Protein AF-A0A1X1Y431-F1 (afdb_monomer_lite)

Secondary structure (DSSP, 8-state):
--HHHHHHHHHHTTS-TTSHHHHHHHHHSPP--PPPPPHHHHHH--HHHHHHHHHHHHHHHH-------THHHHHHTT-----TT--HHHHHHHHHHHHHHTT--EEEE--GGG--TTSHHHHHHHHHHHHHHHH-SSEEEE--SSTTTSSTT-HHHHHHHHTT----PPPSPPSSHHHHHHHHHHHTT---TTPPTTHHHHTHHHHHHHHTT-HHHHHHHHHHHHHHHHHTT--S--HHHHHHSPPPHHHHHHHHHTT-

InterPro domains:
  IPR027417 P-loop containing nucleoside triphosphate hydrolase [SSF52540] (67-246)

Sequence (260 aa):
MTEAAAVSQLEERRQPTTTLEGWRRFVDADPPQFTLLDDRDWSSLSDAERTAYDEARVAHHSEQRRSTSASAFARFLGLPTLNPRMNVTDISDAVCQVLIDARTDIVVVDEIHNLNLDTRAGEELSDHLKYFTEHLPATFVYAGIDVERSGVFTGTRGRQLAGRCAVIHTSPFPFGDEWTSLVAAMEGTLRLHRHQPGTLVADTKYLHRRTNGMIGSLAHLIRSAAIQAMLSETEQVTRELMDTVLIDYAAHTAAQRSAS

Structure (mmCIF, N/CA/C/O backbone):
data_AF-A0A1X1Y431-F1
#
_entry.id   AF-A0A1X1Y431-F1
#
loop_
_atom_site.group_PDB
_atom_site.id
_atom_site.type_symbol
_atom_site.label_atom_id
_atom_site.label_alt_id
_atom_site.label_comp_id
_atom_site.label_asym_id
_atom_site.label_entity_id
_atom_site.label_seq_id
_atom_site.pdbx_PDB_ins_code
_atom_site.Cartn_x
_atom_site.Cartn_y
_atom_site.Cartn_z
_atom_site.occupancy
_atom_site.B_iso_or_equiv
_atom_site.auth_seq_id
_atom_site.auth_comp_id
_atom_site.auth_asym_id
_atom_site.auth_atom_id
_atom_site.pdbx_PDB_model_num
ATOM 1 N N . MET A 1 1 ? -5.548 -24.742 17.322 1.00 41.69 1 MET A N 1
ATOM 2 C CA . MET A 1 1 ? -4.188 -24.488 16.797 1.00 41.69 1 MET A CA 1
ATOM 3 C C . MET A 1 1 ? -3.400 -23.844 17.916 1.00 41.69 1 MET A C 1
ATOM 5 O O . MET A 1 1 ? -3.829 -22.815 18.408 1.00 41.69 1 MET A O 1
ATOM 9 N N . THR A 1 2 ? -2.355 -24.508 18.401 1.00 35.50 2 THR A N 1
ATOM 10 C CA . THR A 1 2 ? -1.628 -24.116 19.616 1.00 35.50 2 THR A CA 1
ATOM 11 C C . THR A 1 2 ? -0.808 -22.843 19.384 1.00 35.50 2 THR A C 1
ATOM 13 O O . THR A 1 2 ? -0.246 -22.675 18.307 1.00 35.50 2 THR A O 1
ATOM 16 N N . GLU A 1 3 ? -0.711 -21.991 20.403 1.00 35.69 3 GLU A N 1
ATOM 17 C CA . GLU A 1 3 ? 0.041 -20.724 20.504 1.00 35.69 3 GLU A CA 1
ATOM 18 C C . GLU A 1 3 ? 1.435 -20.741 19.835 1.00 35.69 3 GLU A C 1
ATOM 20 O O . GLU A 1 3 ? 1.819 -19.803 19.137 1.00 35.69 3 GLU A O 1
ATOM 25 N N . ALA A 1 4 ? 2.149 -21.869 19.925 1.00 36.56 4 ALA A N 1
ATOM 26 C CA . ALA A 1 4 ? 3.447 -22.077 19.278 1.00 36.56 4 ALA A CA 1
ATOM 27 C C . ALA A 1 4 ? 3.404 -22.032 17.734 1.00 36.56 4 ALA A C 1
ATOM 29 O O . ALA A 1 4 ? 4.379 -21.633 17.104 1.00 36.56 4 ALA A O 1
ATOM 30 N N . ALA A 1 5 ? 2.285 -22.411 17.109 1.00 42.41 5 ALA A N 1
ATOM 31 C CA . ALA A 1 5 ? 2.140 -22.412 15.653 1.00 42.41 5 ALA A CA 1
ATOM 32 C C . ALA A 1 5 ? 1.973 -20.993 15.085 1.00 42.41 5 ALA A C 1
ATOM 34 O O . ALA A 1 5 ? 2.531 -20.692 14.035 1.00 42.41 5 ALA A O 1
ATOM 35 N N . ALA A 1 6 ? 1.259 -20.110 15.792 1.00 41.78 6 ALA A N 1
ATOM 36 C CA . ALA A 1 6 ? 1.071 -18.723 15.366 1.00 41.78 6 ALA A CA 1
ATOM 37 C C . ALA A 1 6 ? 2.374 -17.913 15.487 1.00 41.78 6 ALA A C 1
ATOM 39 O O . ALA A 1 6 ? 2.732 -17.174 14.573 1.00 41.78 6 ALA A O 1
ATOM 40 N N . VAL A 1 7 ? 3.129 -18.110 16.576 1.00 38.00 7 VAL A N 1
ATOM 41 C CA . VAL A 1 7 ? 4.437 -17.464 16.783 1.00 38.00 7 VAL A CA 1
ATOM 42 C C . VAL A 1 7 ? 5.480 -17.976 15.778 1.00 38.00 7 VAL A C 1
ATOM 44 O O . VAL A 1 7 ? 6.192 -17.172 15.181 1.00 38.00 7 VAL A O 1
ATOM 47 N N . SER A 1 8 ? 5.511 -19.286 15.500 1.00 39.22 8 SER A N 1
ATOM 48 C CA . SER A 1 8 ? 6.415 -19.876 14.497 1.00 39.22 8 SER A CA 1
ATOM 49 C C . SER A 1 8 ? 6.131 -19.371 13.075 1.00 39.22 8 SER A C 1
ATOM 51 O O . SER A 1 8 ? 7.064 -19.069 12.334 1.00 39.22 8 SER A O 1
ATOM 53 N N . GLN A 1 9 ? 4.857 -19.212 12.695 1.00 45.44 9 GLN A N 1
ATOM 54 C CA . GLN A 1 9 ? 4.476 -18.652 11.388 1.00 45.44 9 GLN A CA 1
ATOM 55 C C . GLN A 1 9 ? 4.896 -17.180 11.234 1.00 45.44 9 GLN A C 1
ATOM 57 O O . GLN A 1 9 ? 5.304 -16.754 10.151 1.00 45.44 9 GLN A O 1
ATOM 62 N N . LEU A 1 10 ? 4.832 -16.400 12.319 1.00 41.91 10 LEU A N 1
ATOM 63 C CA . LEU A 1 10 ? 5.291 -15.007 12.347 1.00 41.91 10 LEU A CA 1
ATOM 64 C C . LEU A 1 10 ? 6.825 -14.902 12.265 1.00 41.91 10 LEU A C 1
ATOM 66 O O . LEU A 1 10 ? 7.347 -13.980 11.637 1.00 41.91 10 LEU A O 1
ATOM 70 N N . GLU A 1 11 ? 7.570 -15.840 12.855 1.00 43.97 11 GLU A N 1
ATOM 71 C CA . GLU A 1 11 ? 9.035 -15.890 12.746 1.00 43.97 11 GLU A CA 1
ATOM 72 C C . GLU A 1 11 ? 9.521 -16.320 11.354 1.00 43.97 11 GLU A C 1
ATOM 74 O O . GLU A 1 11 ? 10.477 -15.741 10.832 1.00 43.97 11 GLU A O 1
ATOM 79 N N . GLU A 1 12 ? 8.842 -17.264 10.700 1.00 39.75 12 GLU A N 1
ATOM 80 C CA . GLU A 1 12 ? 9.192 -17.716 9.346 1.00 39.75 12 GLU A CA 1
ATOM 81 C C . GLU A 1 12 ? 9.038 -16.605 8.294 1.00 39.75 12 GLU A C 1
ATOM 83 O O . GLU A 1 12 ? 9.869 -16.475 7.390 1.00 39.75 12 GLU A O 1
ATOM 88 N N . ARG A 1 13 ? 8.043 -15.726 8.459 1.00 43.78 13 ARG A N 1
ATOM 89 C CA . ARG A 1 13 ? 7.789 -14.562 7.587 1.00 43.78 13 ARG A CA 1
ATOM 90 C C . ARG A 1 13 ? 8.718 -13.373 7.836 1.00 43.78 13 ARG A C 1
ATOM 92 O O . ARG A 1 13 ? 8.813 -12.471 7.002 1.00 43.78 13 ARG A O 1
ATOM 99 N N . ARG A 1 14 ? 9.452 -13.369 8.954 1.00 40.81 14 ARG A N 1
ATOM 100 C CA . ARG A 1 14 ? 10.460 -12.341 9.266 1.00 40.81 14 ARG A CA 1
ATOM 101 C C . ARG A 1 14 ? 11.765 -12.516 8.487 1.00 40.81 14 ARG A C 1
ATOM 103 O O . ARG A 1 14 ? 12.609 -11.617 8.541 1.00 40.81 14 ARG A O 1
ATOM 110 N N . GLN A 1 15 ? 11.946 -13.622 7.758 1.00 42.06 15 GLN A N 1
ATOM 111 C CA . GLN A 1 15 ? 13.132 -13.814 6.926 1.00 42.06 15 GLN A CA 1
ATOM 112 C C . GLN A 1 15 ? 13.183 -12.789 5.776 1.00 42.06 15 GLN A C 1
ATOM 114 O O . GLN A 1 15 ? 12.145 -12.358 5.271 1.00 42.06 15 GLN A O 1
ATOM 119 N N . PRO A 1 16 ? 14.379 -12.351 5.343 1.00 40.09 16 PRO A N 1
ATOM 120 C CA . PRO A 1 16 ? 14.486 -11.307 4.334 1.00 40.09 16 PRO A CA 1
ATOM 121 C C . PRO A 1 16 ? 13.888 -11.779 3.003 1.00 40.09 16 PRO A C 1
ATOM 123 O O . PRO A 1 16 ? 14.419 -12.694 2.378 1.00 40.09 16 PRO A O 1
ATOM 126 N N . THR A 1 17 ? 12.873 -11.081 2.492 1.00 46.22 17 THR A N 1
ATOM 127 C CA . THR A 1 17 ? 12.333 -11.234 1.124 1.00 46.22 17 THR A CA 1
ATOM 128 C C . THR A 1 17 ? 13.308 -10.708 0.055 1.00 46.22 17 THR A C 1
ATOM 130 O O . THR A 1 17 ? 12.908 -10.187 -0.979 1.00 46.22 17 THR A O 1
ATOM 133 N N . THR A 1 18 ? 14.611 -10.791 0.319 1.00 43.78 18 THR A N 1
ATOM 134 C CA . THR A 1 18 ? 15.705 -10.370 -0.566 1.00 43.78 18 THR A CA 1
ATOM 135 C C . THR A 1 18 ? 16.430 -11.569 -1.190 1.00 43.78 18 THR A C 1
ATOM 137 O O . THR A 1 18 ? 17.488 -11.396 -1.792 1.00 43.78 18 THR A O 1
ATOM 140 N N . THR A 1 19 ? 15.892 -12.784 -1.022 1.00 49.66 19 THR A N 1
ATOM 141 C CA . THR A 1 19 ? 16.354 -14.049 -1.625 1.00 49.66 19 THR A CA 1
ATOM 142 C C . THR A 1 19 ? 15.178 -14.738 -2.347 1.00 49.66 19 THR A C 1
ATOM 144 O O . THR A 1 19 ? 14.046 -14.616 -1.887 1.00 49.66 19 THR A O 1
ATOM 147 N N . LEU A 1 20 ? 15.401 -15.468 -3.451 1.00 46.62 20 LEU A N 1
ATOM 148 C CA . LEU A 1 20 ? 14.362 -16.217 -4.193 1.00 46.62 20 LEU A CA 1
ATOM 149 C C . LEU A 1 20 ? 13.766 -17.317 -3.322 1.00 46.62 20 LEU A C 1
ATOM 151 O O . LEU A 1 20 ? 12.575 -17.579 -3.404 1.00 46.62 20 LEU A O 1
ATOM 155 N N . GLU A 1 21 ? 14.575 -17.935 -2.462 1.00 54.50 21 GLU A N 1
ATOM 156 C CA . GLU A 1 21 ? 14.104 -18.899 -1.466 1.00 54.50 21 GLU A CA 1
ATOM 157 C C . GLU A 1 21 ? 13.190 -18.232 -0.427 1.00 54.50 21 GLU A C 1
ATOM 159 O O . GLU A 1 21 ? 12.110 -18.747 -0.153 1.00 54.50 21 GLU A O 1
ATOM 164 N N . GLY A 1 22 ? 13.571 -17.060 0.096 1.00 49.38 22 GLY A N 1
ATOM 165 C CA . GLY A 1 22 ? 12.742 -16.286 1.024 1.00 49.38 22 GLY A CA 1
ATOM 166 C C . GLY A 1 22 ? 11.455 -15.773 0.379 1.00 49.38 22 GLY A C 1
ATOM 167 O O . GLY A 1 22 ? 10.416 -15.728 1.027 1.00 49.38 22 GLY A O 1
ATOM 168 N N . TRP A 1 23 ? 11.489 -15.444 -0.913 1.00 46.50 23 TRP A N 1
ATOM 169 C CA . TRP A 1 23 ? 10.308 -15.021 -1.665 1.00 46.50 23 TRP A CA 1
ATOM 170 C C . TRP A 1 23 ? 9.390 -16.173 -2.049 1.00 46.50 23 TRP A C 1
ATOM 172 O O . TRP A 1 23 ? 8.184 -16.039 -1.898 1.00 46.50 23 TRP A O 1
ATOM 182 N N . ARG A 1 24 ? 9.936 -17.308 -2.506 1.00 50.34 24 ARG A N 1
ATOM 183 C CA . ARG A 1 24 ? 9.159 -18.533 -2.745 1.00 50.34 24 ARG A CA 1
ATOM 184 C C . ARG A 1 24 ? 8.470 -18.961 -1.461 1.00 50.34 24 ARG A C 1
ATOM 186 O O . ARG A 1 24 ? 7.264 -19.108 -1.466 1.00 50.34 24 ARG A O 1
ATOM 193 N N . ARG A 1 25 ? 9.191 -18.993 -0.336 1.00 54.38 25 ARG A N 1
ATOM 194 C CA . ARG A 1 25 ? 8.584 -19.242 0.977 1.00 54.38 25 ARG A CA 1
ATOM 195 C C . ARG A 1 25 ? 7.555 -18.194 1.377 1.00 54.38 25 ARG A C 1
ATOM 197 O O . ARG A 1 25 ? 6.569 -18.565 1.978 1.00 54.38 25 ARG A O 1
ATOM 204 N N . PHE A 1 26 ? 7.745 -16.914 1.065 1.00 48.56 26 PHE A N 1
ATOM 205 C CA . PHE A 1 26 ? 6.734 -15.887 1.337 1.00 48.56 26 PHE A CA 1
ATOM 206 C C . PHE A 1 26 ? 5.461 -16.065 0.491 1.00 48.56 26 PHE A C 1
ATOM 208 O O . PHE A 1 26 ? 4.367 -15.842 0.999 1.00 48.56 26 PHE A O 1
ATOM 215 N N . VAL A 1 27 ? 5.604 -16.445 -0.783 1.00 51.47 27 VAL A N 1
ATOM 216 C CA . VAL A 1 27 ? 4.487 -16.704 -1.708 1.00 51.47 27 VAL A CA 1
ATOM 217 C C . VAL A 1 27 ? 3.773 -18.013 -1.367 1.00 51.47 27 VAL A C 1
ATOM 219 O O . VAL A 1 27 ? 2.548 -18.058 -1.417 1.00 51.47 27 VAL A O 1
ATOM 222 N N . ASP A 1 28 ? 4.535 -19.047 -1.009 1.00 48.38 28 ASP A N 1
ATOM 223 C CA . ASP A 1 28 ? 4.041 -20.376 -0.638 1.00 48.38 28 ASP A CA 1
ATOM 224 C C . ASP A 1 28 ? 3.555 -20.431 0.819 1.00 48.38 28 ASP A C 1
ATOM 226 O O . ASP A 1 28 ? 2.814 -21.340 1.189 1.00 48.38 28 ASP A O 1
ATOM 230 N N . ALA A 1 29 ? 3.968 -19.482 1.666 1.00 48.03 29 ALA A N 1
ATOM 231 C CA . ALA A 1 29 ? 3.433 -19.343 3.011 1.00 48.03 29 ALA A CA 1
ATOM 232 C C . ALA A 1 29 ? 2.003 -18.830 2.918 1.00 48.03 29 ALA A C 1
ATOM 234 O O . ALA A 1 29 ? 1.754 -17.753 2.364 1.00 48.03 29 ALA A O 1
ATOM 235 N N . ASP A 1 30 ? 1.085 -19.557 3.553 1.00 42.31 30 ASP A N 1
ATOM 236 C CA . ASP A 1 30 ? -0.285 -19.096 3.713 1.00 42.31 30 ASP A CA 1
ATOM 237 C C . ASP A 1 30 ? -0.294 -17.638 4.215 1.00 42.31 30 ASP A C 1
ATOM 239 O O . ASP A 1 30 ? 0.550 -17.253 5.046 1.00 42.31 30 ASP A O 1
ATOM 243 N N . PRO A 1 31 ? -1.199 -16.779 3.697 1.00 50.25 31 PRO A N 1
ATOM 244 C CA . PRO A 1 31 ? -1.413 -15.457 4.270 1.00 50.25 31 PRO A CA 1
ATOM 245 C C . PRO A 1 31 ? -1.591 -15.614 5.783 1.00 50.25 31 PRO A C 1
ATOM 247 O O . PRO A 1 31 ? -2.193 -16.601 6.204 1.00 50.25 31 PRO A O 1
ATOM 250 N N . PRO A 1 32 ? -1.065 -14.690 6.605 1.00 52.47 32 PRO A N 1
ATOM 251 C CA . PRO A 1 32 ? -1.076 -14.866 8.043 1.00 52.47 32 PRO A CA 1
ATOM 252 C C . PRO A 1 32 ? -2.545 -14.880 8.466 1.00 52.47 32 PRO A C 1
ATOM 254 O O . PRO A 1 32 ? -3.250 -13.870 8.412 1.00 52.47 32 PRO A O 1
ATOM 257 N N . GLN A 1 33 ? -3.048 -16.069 8.780 1.00 58.09 33 GLN A N 1
ATOM 258 C CA . GLN A 1 33 ? -4.413 -16.251 9.228 1.00 58.09 33 GLN A CA 1
ATOM 259 C C . GLN A 1 33 ? -4.384 -16.191 10.741 1.00 58.09 33 GLN A C 1
ATOM 261 O O . GLN A 1 33 ? -4.227 -17.197 11.427 1.00 58.09 33 GLN A O 1
ATOM 266 N N . PHE A 1 34 ? -4.547 -14.987 11.277 1.00 72.88 34 PHE A N 1
ATOM 267 C CA . PHE A 1 34 ? -4.898 -14.864 12.678 1.00 72.88 34 PHE A CA 1
ATOM 268 C C . PHE A 1 34 ? -6.362 -15.280 12.838 1.00 72.88 34 PHE A C 1
ATOM 270 O O . PHE A 1 34 ? -7.244 -14.675 12.227 1.00 72.88 34 PHE A O 1
ATOM 277 N N . THR A 1 35 ? -6.633 -16.322 13.618 1.00 81.62 35 THR A N 1
ATOM 278 C CA . THR A 1 35 ? -8.006 -16.716 13.961 1.00 81.62 35 THR A CA 1
ATOM 279 C C . THR A 1 35 ? -8.340 -16.093 15.305 1.00 81.62 35 THR A C 1
ATOM 281 O O . THR A 1 35 ? -7.607 -16.307 16.266 1.00 81.62 35 THR A O 1
ATOM 284 N N . LEU A 1 36 ? -9.413 -15.299 15.362 1.00 86.75 36 LEU A N 1
ATOM 285 C CA . LEU A 1 36 ? -9.896 -14.773 16.637 1.00 86.75 36 LEU A CA 1
ATOM 286 C C . LEU A 1 36 ? -10.325 -15.933 17.534 1.00 86.75 36 LEU A C 1
ATOM 288 O O . LEU A 1 36 ? -10.972 -16.871 17.064 1.00 86.75 36 LEU A O 1
ATOM 292 N N . LEU A 1 37 ? -9.978 -15.842 18.815 1.00 87.62 37 LEU A N 1
ATOM 293 C CA . LEU A 1 37 ? -10.584 -16.697 19.829 1.00 87.62 37 LEU A CA 1
ATOM 294 C C . LEU A 1 37 ? -12.092 -16.438 19.871 1.00 87.62 37 LEU A C 1
ATOM 296 O O . LEU A 1 37 ? -12.551 -15.338 19.551 1.00 87.62 37 LEU A O 1
ATOM 300 N N . ASP A 1 38 ? -12.867 -17.443 20.266 1.00 89.38 38 ASP A N 1
ATOM 301 C CA . ASP A 1 38 ? -14.272 -17.198 20.569 1.00 89.38 38 ASP A CA 1
ATOM 302 C C . ASP A 1 38 ? -14.415 -16.342 21.840 1.00 89.38 38 ASP A C 1
ATOM 304 O O . ASP A 1 38 ? -13.473 -16.182 22.622 1.00 89.38 38 ASP A O 1
ATOM 308 N N . ASP A 1 39 ? -15.597 -15.759 22.048 1.00 85.69 39 ASP A N 1
ATOM 309 C CA . ASP A 1 39 ? -15.825 -14.825 23.155 1.00 85.69 39 ASP A CA 1
ATOM 310 C C . ASP A 1 39 ? -15.620 -15.464 24.532 1.00 85.69 39 ASP A C 1
ATOM 312 O O . ASP A 1 39 ? -15.262 -14.773 25.490 1.00 85.69 39 ASP A O 1
ATOM 316 N N . ARG A 1 40 ? -15.849 -16.776 24.654 1.00 87.06 40 ARG A N 1
ATOM 317 C CA . ARG A 1 40 ? -15.706 -17.496 25.919 1.00 87.06 40 ARG A CA 1
ATOM 318 C C . ARG A 1 40 ? -14.233 -17.684 26.251 1.00 87.06 40 ARG A C 1
ATOM 320 O O . ARG A 1 40 ? -13.839 -17.389 27.379 1.00 87.06 40 ARG A O 1
ATOM 327 N N . ASP A 1 41 ? -13.452 -18.142 25.283 1.00 88.44 41 ASP A N 1
ATOM 328 C CA . ASP A 1 41 ? -12.018 -18.359 25.424 1.00 88.44 41 ASP A CA 1
ATOM 329 C C . ASP A 1 41 ? -11.300 -17.023 25.633 1.00 88.44 41 ASP A C 1
ATOM 331 O O . ASP A 1 41 ? -10.516 -16.887 26.572 1.00 88.44 41 ASP A O 1
ATOM 335 N N . TRP A 1 42 ? -11.656 -15.997 24.855 1.00 89.19 42 TRP A N 1
ATOM 336 C CA . TRP A 1 42 ? -11.127 -14.641 25.012 1.00 89.19 42 TRP A CA 1
ATOM 337 C C . TRP A 1 42 ? -11.412 -14.048 26.398 1.00 89.19 42 TRP A C 1
ATOM 339 O O . TRP A 1 42 ? -10.512 -13.502 27.034 1.00 89.19 42 TRP A O 1
ATOM 349 N N . SER A 1 43 ? -12.636 -14.210 26.913 1.00 87.38 43 SER A N 1
ATOM 350 C CA . SER A 1 43 ? -13.005 -13.729 28.256 1.00 87.38 43 SER A CA 1
ATOM 351 C C . SER A 1 43 ? -12.333 -14.509 29.391 1.00 87.38 43 SER A C 1
ATOM 353 O O . SER A 1 43 ? -12.364 -14.064 30.538 1.00 87.38 43 SER A O 1
ATOM 355 N N . SER A 1 44 ? -11.778 -15.687 29.097 1.00 89.38 44 SER A N 1
ATOM 356 C CA . SER A 1 44 ? -11.120 -16.550 30.080 1.00 89.38 44 SER A CA 1
ATOM 357 C C . SER A 1 44 ? -9.611 -16.329 30.197 1.00 89.38 44 SER A C 1
ATOM 359 O O . SER A 1 44 ? -9.003 -16.880 31.114 1.00 89.38 44 SER A O 1
ATOM 361 N N . LEU A 1 45 ? -9.019 -15.526 29.303 1.00 89.31 45 LEU A N 1
ATOM 362 C CA . LEU A 1 45 ? -7.591 -15.219 29.316 1.00 89.31 45 LEU A CA 1
ATOM 363 C C . LEU A 1 45 ? -7.199 -14.465 30.591 1.00 89.31 45 LEU A C 1
ATOM 365 O O . LEU A 1 45 ? -7.872 -13.522 31.010 1.00 89.31 45 LEU A O 1
ATOM 369 N N . SER A 1 46 ? -6.063 -14.842 31.172 1.00 91.00 46 SER A N 1
ATOM 370 C CA . SER A 1 46 ? -5.378 -14.015 32.165 1.00 91.00 46 SER A CA 1
ATOM 371 C C . SER A 1 46 ? -4.813 -12.738 31.533 1.00 91.00 46 SER A C 1
ATOM 373 O O . SER A 1 46 ? -4.626 -12.660 30.319 1.00 91.00 46 SER A O 1
ATOM 375 N N . ASP A 1 47 ? -4.465 -11.743 32.352 1.00 86.38 47 ASP A N 1
ATOM 376 C CA . ASP A 1 47 ? -3.895 -10.476 31.865 1.00 86.38 47 ASP A CA 1
ATOM 377 C C . ASP A 1 47 ? -2.628 -10.682 31.010 1.00 86.38 47 ASP A C 1
ATOM 379 O O . ASP A 1 47 ? -2.419 -9.992 30.008 1.00 86.38 47 ASP A O 1
ATOM 383 N N . ALA A 1 48 ? -1.792 -11.663 31.373 1.00 85.50 48 ALA A N 1
ATOM 384 C CA . ALA A 1 48 ? -0.574 -11.994 30.634 1.00 85.50 48 ALA A CA 1
ATOM 385 C C . ALA A 1 48 ? -0.886 -12.630 29.269 1.00 85.50 48 ALA A C 1
ATOM 387 O O . ALA A 1 48 ? -0.305 -12.236 28.259 1.00 85.50 48 ALA A O 1
ATOM 388 N N . GLU A 1 49 ? -1.833 -13.571 29.226 1.00 87.06 49 GLU A N 1
ATOM 389 C CA . GLU A 1 49 ? -2.262 -14.222 27.981 1.00 87.06 49 GLU A CA 1
ATOM 390 C C . GLU A 1 49 ? -2.985 -13.235 27.059 1.00 87.06 49 GLU A C 1
ATOM 392 O O . GLU A 1 49 ? -2.760 -13.235 25.850 1.00 87.06 49 GLU A O 1
ATOM 397 N N . ARG A 1 50 ? -3.802 -12.338 27.624 1.00 86.56 50 ARG A N 1
ATOM 398 C CA . ARG A 1 50 ? -4.490 -11.286 26.872 1.00 86.56 50 ARG A CA 1
ATOM 399 C C . ARG A 1 50 ? -3.508 -10.296 26.253 1.00 86.56 50 ARG A C 1
ATOM 401 O O . ARG A 1 50 ? -3.660 -9.951 25.087 1.00 86.56 50 ARG A O 1
ATOM 408 N N . THR A 1 51 ? -2.456 -9.923 26.983 1.00 84.38 51 THR A N 1
ATOM 409 C CA . THR A 1 51 ? -1.379 -9.074 26.450 1.00 84.38 51 THR A CA 1
ATOM 410 C C . THR A 1 51 ? -0.683 -9.739 25.260 1.00 84.38 51 THR A C 1
ATOM 412 O O . THR A 1 51 ? -0.571 -9.127 24.201 1.00 84.38 51 THR A O 1
ATOM 415 N N . ALA A 1 52 ? -0.270 -11.004 25.391 1.00 81.12 52 ALA A N 1
ATOM 416 C CA . ALA A 1 52 ? 0.387 -11.733 24.302 1.00 81.12 52 ALA A CA 1
ATOM 417 C C . ALA A 1 52 ? -0.531 -11.907 23.076 1.00 81.12 52 ALA A C 1
ATOM 419 O O . ALA A 1 52 ? -0.101 -11.761 21.928 1.00 81.12 52 ALA A O 1
ATOM 420 N N . TYR A 1 53 ? -1.815 -12.178 23.316 1.00 86.06 53 TYR A N 1
ATOM 421 C CA . TYR A 1 53 ? -2.833 -12.281 22.277 1.00 86.06 53 TYR A CA 1
ATOM 422 C C . TYR A 1 53 ? -3.029 -10.956 21.521 1.00 86.06 53 TYR A C 1
ATOM 424 O O . TYR A 1 53 ? -3.032 -10.941 20.286 1.00 86.06 53 TYR A O 1
ATOM 432 N N . ASP A 1 54 ? -3.135 -9.836 22.237 1.00 85.19 54 ASP A N 1
ATOM 433 C CA . ASP A 1 54 ? -3.304 -8.513 21.634 1.00 85.19 54 ASP A CA 1
ATOM 434 C C . ASP A 1 54 ? -2.034 -8.051 20.902 1.00 85.19 54 ASP A C 1
ATOM 436 O O . ASP A 1 54 ? -2.127 -7.494 19.806 1.00 85.19 54 ASP A O 1
ATOM 440 N N . GLU A 1 55 ? -0.840 -8.366 21.414 1.00 81.62 55 GLU A N 1
ATOM 441 C CA . GLU A 1 55 ? 0.424 -8.143 20.699 1.00 81.62 55 GLU A CA 1
ATOM 442 C C . GLU A 1 55 ? 0.464 -8.887 19.358 1.00 81.62 55 GLU A C 1
ATOM 444 O O . GLU A 1 55 ? 0.859 -8.311 18.339 1.00 81.62 55 GLU A O 1
ATOM 449 N N . ALA A 1 56 ? 0.006 -10.141 19.316 1.00 81.75 56 ALA A N 1
ATOM 450 C CA . ALA A 1 56 ? -0.061 -10.915 18.080 1.00 81.75 56 ALA A CA 1
ATOM 451 C C . ALA A 1 56 ? -1.072 -10.326 17.075 1.00 81.75 56 ALA A C 1
ATOM 453 O O . ALA A 1 56 ? -0.809 -10.299 15.868 1.00 81.75 56 ALA A O 1
ATOM 454 N N . ARG A 1 57 ? -2.197 -9.781 17.553 1.00 87.44 57 ARG A N 1
ATOM 455 C CA . ARG A 1 57 ? -3.179 -9.069 16.716 1.00 87.44 57 ARG A CA 1
ATOM 456 C C . ARG A 1 57 ? -2.624 -7.754 16.174 1.00 87.44 57 ARG A C 1
ATOM 458 O O . ARG A 1 57 ? -2.780 -7.461 14.988 1.00 87.44 57 ARG A O 1
ATOM 465 N N . VAL A 1 58 ? -1.918 -6.982 16.998 1.00 80.56 58 VAL A N 1
ATOM 466 C CA . VAL A 1 58 ? -1.221 -5.761 16.561 1.00 80.56 58 VAL A CA 1
ATOM 467 C C . VAL A 1 58 ? -0.120 -6.096 15.548 1.00 80.56 58 VAL A C 1
ATOM 469 O O . VAL A 1 58 ? 0.030 -5.390 14.548 1.00 80.56 58 VAL A O 1
ATOM 472 N N . ALA A 1 59 ? 0.617 -7.193 15.742 1.00 74.50 59 ALA A N 1
ATOM 473 C CA . ALA A 1 59 ? 1.605 -7.682 14.781 1.00 74.50 59 ALA A CA 1
ATOM 474 C C . ALA A 1 59 ? 0.957 -8.012 13.425 1.00 74.50 59 ALA A C 1
ATOM 476 O O . ALA A 1 59 ? 1.416 -7.522 12.393 1.00 74.50 59 ALA A O 1
ATOM 477 N N . HIS A 1 60 ? -0.166 -8.738 13.431 1.00 79.44 60 HIS A N 1
ATOM 478 C CA . HIS A 1 60 ? -0.965 -9.019 12.231 1.00 79.44 60 HIS A CA 1
ATOM 479 C C . HIS A 1 60 ? -1.382 -7.734 11.499 1.00 79.44 60 HIS A C 1
ATOM 481 O O . HIS A 1 60 ? -1.272 -7.642 10.277 1.00 79.44 60 HIS A O 1
ATOM 487 N N . HIS A 1 61 ? -1.799 -6.700 12.233 1.00 74.69 61 HIS A N 1
ATOM 488 C CA . HIS A 1 61 ? -2.178 -5.423 11.628 1.00 74.69 61 HIS A CA 1
ATOM 489 C C . HIS A 1 61 ? -0.991 -4.560 11.186 1.00 74.69 61 HIS A C 1
ATOM 491 O O . HIS A 1 61 ? -1.146 -3.769 10.260 1.00 74.69 61 HIS A O 1
ATOM 497 N N . SER A 1 62 ? 0.191 -4.691 11.785 1.00 64.94 62 SER A N 1
ATOM 498 C CA . SER A 1 62 ? 1.373 -3.870 11.465 1.00 64.94 62 SER A CA 1
ATOM 499 C C . SER A 1 62 ? 2.222 -4.405 10.304 1.00 64.94 62 SER A C 1
ATOM 501 O O . SER A 1 62 ? 3.100 -3.697 9.808 1.00 64.94 62 SER A O 1
ATOM 503 N N . GLU A 1 63 ? 1.947 -5.610 9.804 1.00 57.78 63 GLU A N 1
ATOM 504 C CA . GLU A 1 63 ? 2.756 -6.228 8.755 1.00 57.78 63 GLU A CA 1
ATOM 505 C C . GLU A 1 63 ? 2.455 -5.627 7.359 1.00 57.78 63 GLU A C 1
ATOM 507 O O . GLU A 1 63 ? 1.503 -6.010 6.677 1.00 57.78 63 GLU A O 1
ATOM 512 N N . GLN A 1 64 ? 3.274 -4.670 6.889 1.00 44.31 64 GLN A N 1
ATOM 513 C CA . GLN A 1 64 ? 3.372 -4.363 5.453 1.00 44.31 64 GLN A CA 1
ATOM 514 C C . GLN A 1 64 ? 4.768 -3.893 4.982 1.00 44.31 64 GLN A C 1
ATOM 516 O O . GLN A 1 64 ? 5.253 -2.828 5.342 1.00 44.31 64 GLN A O 1
ATOM 521 N N . ARG A 1 65 ? 5.343 -4.757 4.126 1.00 40.09 65 ARG A N 1
ATOM 522 C CA . ARG A 1 65 ? 6.293 -4.606 2.996 1.00 40.09 65 ARG A CA 1
ATOM 523 C C . ARG A 1 65 ? 7.545 -3.723 3.140 1.00 40.09 65 ARG A C 1
ATOM 525 O O . ARG A 1 65 ? 7.501 -2.501 3.093 1.00 40.09 65 ARG A O 1
ATOM 532 N N . ARG A 1 66 ? 8.698 -4.406 3.138 1.00 35.50 66 ARG A N 1
ATOM 533 C CA . ARG A 1 66 ? 10.042 -3.850 2.909 1.00 35.50 66 ARG A CA 1
ATOM 534 C C . ARG A 1 66 ? 10.301 -3.653 1.409 1.00 35.50 66 ARG A C 1
ATOM 536 O O . ARG A 1 66 ? 10.065 -4.573 0.627 1.00 35.50 66 ARG A O 1
ATOM 543 N N . SER A 1 67 ? 10.838 -2.493 1.030 1.00 35.53 67 SER A N 1
ATOM 544 C CA . SER A 1 67 ? 11.358 -2.224 -0.316 1.00 35.53 67 SER A CA 1
ATOM 545 C C . SER A 1 67 ? 12.699 -2.935 -0.534 1.00 35.53 67 SER A C 1
ATOM 547 O O . SER A 1 67 ? 13.449 -3.190 0.410 1.00 35.53 67 SER A O 1
ATOM 549 N N . THR A 1 68 ? 12.991 -3.315 -1.776 1.00 35.03 68 THR A N 1
ATOM 550 C CA . THR A 1 68 ? 14.166 -4.125 -2.123 1.00 35.03 68 THR A CA 1
ATOM 551 C C . THR A 1 68 ? 14.891 -3.511 -3.332 1.00 35.03 68 THR A C 1
ATOM 553 O O . THR A 1 68 ? 14.254 -3.161 -4.317 1.00 35.03 68 THR A O 1
ATOM 556 N N . SER A 1 69 ? 16.219 -3.340 -3.232 1.00 35.16 69 SER A N 1
ATOM 557 C CA . SER A 1 69 ? 17.108 -2.657 -4.204 1.00 35.16 69 SER A CA 1
ATOM 558 C C . SER A 1 69 ? 17.771 -3.624 -5.208 1.00 35.16 69 SER A C 1
ATOM 560 O O . SER A 1 69 ? 17.801 -4.824 -4.972 1.00 35.16 69 SER A O 1
ATOM 562 N N . ALA A 1 70 ? 18.369 -3.124 -6.298 1.00 37.50 70 ALA A N 1
ATOM 563 C CA . ALA A 1 70 ? 18.954 -3.891 -7.412 1.00 37.50 70 ALA A CA 1
ATOM 564 C C . ALA A 1 70 ? 19.996 -4.973 -7.025 1.00 37.50 70 ALA A C 1
ATOM 566 O O . ALA A 1 70 ? 20.030 -6.035 -7.640 1.00 37.50 70 ALA A O 1
ATOM 567 N N . SER A 1 71 ? 20.798 -4.777 -5.967 1.00 38.28 71 SER A N 1
ATOM 568 C CA . SER A 1 71 ? 21.713 -5.820 -5.436 1.00 38.28 71 SER A CA 1
ATOM 569 C C . SER A 1 71 ? 20.957 -7.052 -4.916 1.00 38.28 71 SER A C 1
ATOM 571 O O . SER A 1 71 ? 21.443 -8.186 -4.948 1.00 38.28 71 SER A O 1
ATOM 573 N N . ALA A 1 72 ? 19.709 -6.850 -4.506 1.00 49.56 72 ALA A N 1
ATOM 574 C CA . ALA A 1 72 ? 18.848 -7.935 -4.121 1.00 49.56 72 ALA A CA 1
ATOM 575 C C . ALA A 1 72 ? 18.332 -8.737 -5.311 1.00 49.56 72 ALA A C 1
ATOM 577 O O . ALA A 1 72 ? 17.939 -9.849 -5.049 1.00 49.56 72 ALA A O 1
ATOM 578 N N . PHE A 1 73 ? 18.375 -8.294 -6.576 1.00 45.31 73 PHE A N 1
ATOM 579 C CA . PHE A 1 73 ? 18.008 -9.169 -7.707 1.00 45.31 73 PHE A CA 1
ATOM 580 C C . PHE A 1 73 ? 19.015 -10.315 -7.893 1.00 45.31 73 PHE A C 1
ATOM 582 O O . PHE A 1 73 ? 18.623 -11.471 -8.033 1.00 45.31 73 PHE A O 1
ATOM 589 N N . ALA A 1 74 ? 20.318 -10.027 -7.821 1.00 47.00 74 ALA A N 1
ATOM 590 C CA . ALA A 1 74 ? 21.361 -11.051 -7.942 1.00 47.00 74 ALA A CA 1
ATOM 591 C C . ALA A 1 74 ? 21.382 -12.003 -6.730 1.00 47.00 74 ALA A C 1
ATOM 593 O O . ALA A 1 74 ? 21.559 -13.212 -6.878 1.00 47.00 74 ALA A O 1
ATOM 594 N N . ARG A 1 75 ? 21.140 -11.459 -5.529 1.00 51.38 75 ARG A N 1
ATOM 595 C CA . ARG A 1 75 ? 20.993 -12.238 -4.289 1.00 51.38 75 ARG A CA 1
ATOM 596 C C . ARG A 1 75 ? 19.657 -12.985 -4.218 1.00 51.38 75 ARG A C 1
ATOM 598 O O . ARG A 1 75 ? 19.600 -14.074 -3.654 1.00 51.38 75 ARG A O 1
ATOM 605 N N . PHE A 1 76 ? 18.611 -12.421 -4.820 1.00 52.50 76 PHE A N 1
ATOM 606 C CA . PHE A 1 76 ? 17.316 -13.047 -5.042 1.00 52.50 76 PHE A CA 1
ATOM 607 C C . PHE A 1 76 ? 17.519 -14.295 -5.868 1.00 52.50 76 PHE A C 1
ATOM 609 O O . PHE A 1 76 ? 17.367 -15.377 -5.329 1.00 52.50 76 PHE A O 1
ATOM 616 N N . LEU A 1 77 ? 18.013 -14.185 -7.094 1.00 54.88 77 LEU A N 1
ATOM 617 C CA . LEU A 1 77 ? 18.143 -15.314 -8.015 1.00 54.88 77 LEU A CA 1
ATOM 618 C C . LEU A 1 77 ? 19.104 -16.435 -7.563 1.00 54.88 77 LEU A C 1
ATOM 620 O O . LEU A 1 77 ? 19.181 -17.461 -8.232 1.00 54.88 77 LEU A O 1
ATOM 624 N N . GLY A 1 78 ? 19.807 -16.284 -6.435 1.00 51.31 78 GLY A N 1
ATOM 625 C CA . GLY A 1 78 ? 20.675 -17.327 -5.885 1.00 51.31 78 GLY A CA 1
ATOM 626 C C . GLY A 1 78 ? 21.898 -17.600 -6.758 1.00 51.31 78 GLY A C 1
ATOM 627 O O . GLY A 1 78 ? 22.419 -18.714 -6.750 1.00 51.31 78 GLY A O 1
ATOM 628 N N . LEU A 1 79 ? 22.343 -16.598 -7.524 1.00 57.09 79 LEU A N 1
ATOM 629 C CA . LEU A 1 79 ? 23.505 -16.731 -8.394 1.00 57.09 79 LEU A CA 1
ATOM 630 C C . LEU A 1 79 ? 24.739 -17.117 -7.555 1.00 57.09 79 LEU A C 1
ATOM 632 O O . LEU A 1 79 ? 25.002 -16.472 -6.532 1.00 57.09 79 LEU A O 1
ATOM 636 N N . PRO A 1 80 ? 25.494 -18.163 -7.948 1.00 46.62 80 PRO A N 1
ATOM 637 C CA . PRO A 1 80 ? 26.688 -18.576 -7.224 1.00 46.62 80 PRO A CA 1
ATOM 638 C C . PRO A 1 80 ? 27.662 -17.401 -7.165 1.00 46.62 80 PRO A C 1
ATOM 640 O O . PRO A 1 80 ? 27.816 -16.678 -8.147 1.00 46.62 80 PRO A O 1
ATOM 643 N N . THR A 1 81 ? 28.266 -17.209 -5.987 1.00 50.38 81 THR A N 1
ATOM 644 C CA . THR A 1 81 ? 29.192 -16.124 -5.620 1.00 50.38 81 THR A CA 1
ATOM 645 C C . THR A 1 81 ? 29.830 -15.447 -6.830 1.00 50.38 81 THR A C 1
ATOM 647 O O . THR A 1 81 ? 30.740 -16.011 -7.442 1.00 50.38 81 THR A O 1
ATOM 650 N N . LEU A 1 82 ? 29.330 -14.249 -7.153 1.00 53.19 82 LEU A N 1
ATOM 651 C CA . LEU A 1 82 ? 29.874 -13.356 -8.173 1.00 53.19 82 LEU A CA 1
ATOM 652 C C . LEU A 1 82 ? 31.401 -13.341 -8.038 1.00 53.19 82 LEU A C 1
ATOM 654 O O . LEU A 1 82 ? 31.940 -12.966 -6.994 1.00 53.19 82 LEU A O 1
ATOM 658 N N . ASN A 1 83 ? 32.099 -13.829 -9.059 1.00 55.03 83 ASN A N 1
ATOM 659 C CA 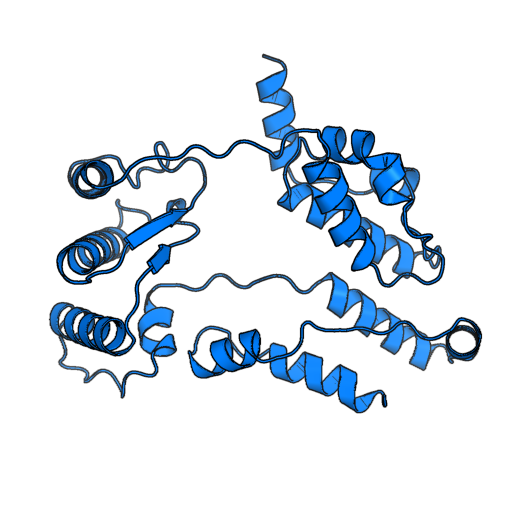. ASN A 1 83 ? 33.554 -13.889 -9.043 1.00 55.03 83 ASN A CA 1
ATOM 660 C C . ASN A 1 83 ? 34.081 -12.440 -8.966 1.00 55.03 83 ASN A C 1
ATOM 662 O O . ASN A 1 83 ? 33.634 -11.620 -9.768 1.00 55.03 83 ASN A O 1
ATOM 666 N N . PRO A 1 84 ? 35.030 -12.089 -8.072 1.00 56.53 84 PRO A N 1
ATOM 667 C CA . PRO A 1 84 ? 35.504 -10.706 -7.888 1.00 56.53 84 PRO A CA 1
ATOM 668 C C . PRO A 1 84 ? 36.088 -10.024 -9.139 1.00 56.53 84 PRO A C 1
ATOM 670 O O . PRO A 1 84 ? 36.431 -8.847 -9.093 1.00 56.53 84 PRO A O 1
ATOM 673 N N . ARG A 1 85 ? 36.262 -10.772 -10.236 1.00 56.66 85 ARG A N 1
ATOM 674 C CA . ARG A 1 85 ? 36.758 -10.298 -11.534 1.00 56.66 85 ARG A CA 1
ATOM 675 C C . ARG A 1 85 ? 35.664 -10.025 -12.570 1.00 56.66 85 ARG A C 1
ATOM 677 O O . ARG A 1 85 ? 36.005 -9.538 -13.643 1.00 56.66 85 ARG A O 1
ATOM 684 N N . MET A 1 86 ? 34.406 -10.367 -12.292 1.00 58.09 86 MET A N 1
ATOM 685 C CA . MET A 1 86 ? 33.312 -10.136 -13.234 1.00 58.09 86 MET A CA 1
ATOM 686 C C . MET A 1 86 ? 33.055 -8.644 -13.362 1.00 58.09 86 MET A C 1
ATOM 688 O O . MET A 1 86 ? 32.863 -7.943 -12.365 1.00 58.09 86 MET A O 1
ATOM 692 N N . ASN A 1 87 ? 33.074 -8.164 -14.600 1.00 65.06 87 ASN A N 1
ATOM 693 C CA . ASN A 1 87 ? 32.644 -6.813 -14.889 1.00 65.06 87 ASN A CA 1
ATOM 694 C C . ASN A 1 87 ? 31.105 -6.759 -14.869 1.00 65.06 87 ASN A C 1
ATOM 696 O O . ASN A 1 87 ? 30.404 -7.768 -14.824 1.00 65.06 87 ASN A O 1
ATOM 700 N N . VAL A 1 88 ? 30.579 -5.546 -14.886 1.00 64.56 88 VAL A N 1
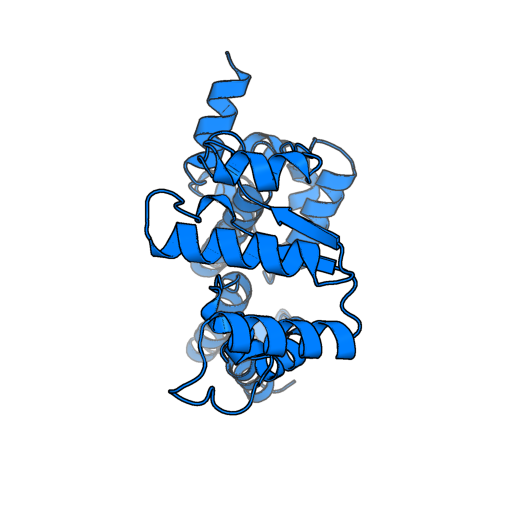ATOM 701 C CA . VAL A 1 88 ? 29.145 -5.267 -14.815 1.00 64.56 88 VAL A CA 1
ATOM 702 C C . VAL A 1 88 ? 28.338 -5.928 -15.952 1.00 64.56 88 VAL A C 1
ATOM 704 O O . VAL A 1 88 ? 27.208 -6.375 -15.736 1.00 64.56 88 VAL A O 1
ATOM 707 N N . THR A 1 89 ? 28.928 -6.047 -17.141 1.00 68.88 89 THR A N 1
ATOM 708 C CA . THR A 1 89 ? 28.324 -6.722 -18.297 1.00 68.88 89 THR A CA 1
ATOM 709 C C . THR A 1 89 ? 28.207 -8.225 -18.057 1.00 68.88 89 THR A C 1
ATOM 711 O O . THR A 1 89 ? 27.128 -8.774 -18.248 1.00 68.88 89 THR A O 1
ATOM 714 N N . ASP A 1 90 ? 29.253 -8.868 -17.526 1.00 70.00 90 ASP A N 1
ATOM 715 C CA . ASP A 1 90 ? 29.237 -10.305 -17.212 1.00 70.00 90 ASP A CA 1
ATOM 716 C C . ASP A 1 90 ? 28.127 -10.646 -16.197 1.00 70.00 90 ASP A C 1
ATOM 718 O O . ASP A 1 90 ? 27.493 -11.700 -16.267 1.00 70.00 90 ASP A O 1
ATOM 722 N N . ILE A 1 91 ? 27.881 -9.742 -15.240 1.00 70.69 91 ILE A N 1
ATOM 723 C CA . ILE A 1 91 ? 26.801 -9.878 -14.252 1.00 70.69 91 ILE A CA 1
ATOM 724 C C . ILE A 1 91 ? 25.437 -9.724 -14.927 1.00 70.69 91 ILE A C 1
ATOM 726 O O . ILE A 1 91 ? 24.532 -10.517 -14.668 1.00 70.69 91 ILE A O 1
ATOM 730 N N . SER A 1 92 ? 25.287 -8.724 -15.795 1.00 73.31 92 SER A N 1
ATOM 731 C CA . SER A 1 92 ? 24.039 -8.477 -16.524 1.00 73.31 92 SER A CA 1
ATOM 732 C C . SER A 1 92 ? 23.687 -9.649 -17.443 1.00 73.31 92 SER A C 1
ATOM 734 O O . SER A 1 92 ? 22.542 -10.088 -17.452 1.00 73.31 92 SER A O 1
ATOM 736 N N . ASP A 1 93 ? 24.670 -10.235 -18.128 1.00 78.12 93 ASP A N 1
ATOM 737 C CA . ASP A 1 93 ? 24.481 -11.419 -18.971 1.00 78.12 93 ASP A CA 1
ATOM 738 C C . ASP A 1 93 ? 24.074 -12.653 -18.172 1.00 78.12 93 ASP A C 1
ATOM 740 O O . ASP A 1 93 ? 23.151 -13.370 -18.563 1.00 78.12 93 ASP A O 1
ATOM 744 N N . ALA A 1 94 ? 24.712 -12.885 -17.024 1.00 77.94 94 ALA A N 1
ATOM 745 C CA . ALA A 1 94 ? 24.334 -13.977 -16.134 1.00 77.94 94 ALA A CA 1
ATOM 746 C C . ALA A 1 94 ? 22.891 -13.819 -15.626 1.00 77.94 94 ALA A C 1
ATOM 748 O O . ALA A 1 94 ? 22.129 -14.786 -15.611 1.00 77.94 94 ALA A O 1
ATOM 749 N N . VAL A 1 95 ? 22.493 -12.598 -15.251 1.00 78.50 95 VAL A N 1
ATOM 750 C CA . VAL A 1 95 ? 21.109 -12.292 -14.858 1.00 78.50 95 VAL A CA 1
ATOM 751 C C . VAL A 1 95 ? 20.152 -12.517 -16.031 1.00 78.50 95 VAL A C 1
ATOM 753 O O . VAL A 1 95 ? 19.108 -13.139 -15.837 1.00 78.50 95 VAL A O 1
ATOM 756 N N . CYS A 1 96 ? 20.513 -12.085 -17.244 1.00 82.25 96 CYS A N 1
ATOM 757 C CA . CYS A 1 96 ? 19.708 -12.314 -18.441 1.00 82.25 96 CYS A CA 1
ATOM 758 C C . CYS A 1 96 ? 19.458 -13.802 -18.685 1.00 82.25 96 CYS A C 1
ATOM 760 O O . CYS A 1 96 ? 18.310 -14.206 -18.852 1.00 82.25 96 CYS A O 1
ATOM 762 N N . GLN A 1 97 ? 20.516 -14.617 -18.662 1.00 80.00 97 GLN A N 1
ATOM 763 C CA . GLN A 1 97 ? 20.404 -16.060 -18.878 1.00 80.00 97 GLN A CA 1
ATOM 764 C C . GLN A 1 97 ? 19.492 -16.716 -17.845 1.00 80.00 97 GLN A C 1
ATOM 766 O O . GLN A 1 97 ? 18.593 -17.461 -18.216 1.00 80.00 97 GLN A O 1
ATOM 771 N N . VAL A 1 98 ? 19.632 -16.365 -16.563 1.00 82.81 98 VAL A N 1
ATOM 772 C CA . VAL A 1 98 ? 18.740 -16.901 -15.526 1.00 82.81 98 VAL A CA 1
ATOM 773 C C . VAL A 1 98 ? 17.284 -16.510 -15.762 1.00 82.81 98 VAL A C 1
ATOM 775 O O . VAL A 1 98 ? 16.400 -17.350 -15.612 1.00 82.81 98 VAL A O 1
ATOM 778 N N . LEU A 1 99 ? 17.008 -15.257 -16.125 1.00 81.12 99 LEU A N 1
ATOM 779 C CA . LEU A 1 99 ? 15.637 -14.804 -16.371 1.00 81.12 99 LEU A CA 1
ATOM 780 C C . LEU A 1 99 ? 15.029 -15.444 -17.630 1.00 81.12 99 LEU A C 1
ATOM 782 O O . LEU A 1 99 ? 13.834 -15.751 -17.627 1.00 81.12 99 LEU A O 1
ATOM 786 N N . ILE A 1 100 ? 15.841 -15.690 -18.664 1.00 85.12 100 ILE A N 1
ATOM 787 C CA . ILE A 1 100 ? 15.453 -16.416 -19.883 1.00 85.12 100 ILE A CA 1
ATOM 788 C C . ILE A 1 100 ? 15.155 -17.884 -19.564 1.00 85.12 100 ILE A C 1
ATOM 790 O O . ILE A 1 100 ? 14.086 -18.380 -19.923 1.00 85.12 100 ILE A O 1
ATOM 794 N N . ASP A 1 101 ? 16.048 -18.563 -18.845 1.00 84.06 101 ASP A N 1
ATOM 795 C CA . ASP A 1 101 ? 15.872 -19.960 -18.435 1.00 84.06 101 ASP A CA 1
ATOM 796 C C . ASP A 1 101 ? 14.653 -20.127 -17.519 1.00 84.06 101 ASP A C 1
ATOM 798 O O . ASP A 1 101 ? 13.916 -21.112 -17.613 1.00 84.06 101 ASP A O 1
ATOM 802 N N . ALA A 1 102 ? 14.390 -19.126 -16.674 1.00 83.44 102 ALA A N 1
ATOM 803 C CA . ALA A 1 102 ? 13.195 -19.045 -15.842 1.00 83.44 102 ALA A CA 1
ATOM 804 C C . ALA A 1 102 ? 11.911 -18.724 -16.630 1.00 83.44 102 ALA A C 1
ATOM 806 O O . ALA A 1 102 ? 10.835 -18.735 -16.033 1.00 83.44 102 ALA A O 1
ATOM 807 N N . ARG A 1 103 ? 12.003 -18.458 -17.943 1.00 89.06 103 ARG A N 1
ATOM 808 C CA . ARG A 1 103 ? 10.889 -18.050 -18.817 1.00 89.06 103 ARG A CA 1
ATOM 809 C C . ARG A 1 103 ? 10.138 -16.839 -18.266 1.00 89.06 103 ARG A C 1
ATOM 811 O O . ARG A 1 103 ? 8.919 -16.843 -18.140 1.00 89.06 103 ARG A O 1
ATOM 818 N N . THR A 1 104 ? 10.891 -15.817 -17.878 1.00 86.12 104 THR A N 1
ATOM 819 C CA . THR A 1 104 ? 10.316 -14.584 -17.337 1.00 86.12 104 THR A CA 1
ATOM 820 C C . THR A 1 104 ? 9.598 -13.814 -18.442 1.00 86.12 104 THR A C 1
ATOM 822 O O . THR A 1 104 ? 10.250 -13.292 -19.339 1.00 86.12 104 THR A O 1
ATOM 825 N N . ASP A 1 105 ? 8.272 -13.697 -18.347 1.00 89.88 105 ASP A N 1
ATOM 826 C CA . ASP A 1 105 ? 7.461 -12.939 -19.313 1.00 89.88 105 ASP A CA 1
ATOM 827 C C . ASP A 1 105 ? 7.289 -11.458 -18.927 1.00 89.88 105 ASP A C 1
ATOM 829 O O . ASP A 1 105 ? 7.070 -10.604 -19.789 1.00 89.88 105 ASP A O 1
ATOM 833 N N . ILE A 1 106 ? 7.367 -11.131 -17.629 1.00 90.12 106 ILE A N 1
ATOM 834 C CA . ILE A 1 106 ? 7.126 -9.780 -17.097 1.00 90.12 106 ILE A CA 1
ATOM 835 C C . ILE A 1 106 ? 8.168 -9.431 -16.033 1.00 90.12 106 ILE A C 1
ATOM 837 O O . ILE A 1 106 ? 8.401 -10.200 -15.101 1.00 90.12 106 ILE A O 1
ATOM 841 N N . VAL A 1 107 ? 8.738 -8.228 -16.135 1.00 84.75 107 VAL A N 1
ATOM 842 C CA . VAL A 1 107 ? 9.599 -7.617 -15.114 1.00 84.75 107 VAL A CA 1
ATOM 843 C C . VAL A 1 107 ? 8.932 -6.340 -14.608 1.00 84.75 107 VAL A C 1
ATOM 845 O O . VAL A 1 107 ? 8.705 -5.409 -15.379 1.00 84.75 107 VAL A O 1
ATOM 848 N N . VAL A 1 108 ? 8.627 -6.284 -13.308 1.00 86.12 108 VAL A N 1
ATOM 849 C CA . VAL A 1 108 ? 8.028 -5.105 -12.662 1.00 86.12 108 VAL A CA 1
ATOM 850 C C . VAL A 1 108 ? 9.075 -4.395 -11.812 1.00 86.12 108 VAL A C 1
ATOM 852 O O . VAL A 1 108 ? 9.672 -5.002 -10.922 1.00 86.12 108 VAL A O 1
ATOM 855 N N . VAL A 1 109 ? 9.280 -3.107 -12.071 1.00 82.88 109 VAL A N 1
ATOM 856 C CA . VAL A 1 109 ? 10.154 -2.231 -11.286 1.00 82.88 109 VAL A CA 1
ATOM 857 C C . VAL A 1 109 ? 9.284 -1.185 -10.605 1.00 82.88 109 VAL A C 1
ATOM 859 O O . VAL A 1 109 ? 8.803 -0.254 -11.250 1.00 82.88 109 VAL A O 1
ATOM 862 N N . ASP A 1 110 ? 9.059 -1.370 -9.310 1.00 82.69 110 ASP A N 1
ATOM 863 C CA . ASP A 1 110 ? 8.296 -0.434 -8.487 1.00 82.69 110 ASP A CA 1
ATOM 864 C C . ASP A 1 110 ? 9.179 0.711 -7.977 1.00 82.69 110 ASP A C 1
ATOM 866 O O . ASP A 1 110 ? 10.408 0.597 -7.948 1.00 82.69 110 ASP A O 1
ATOM 870 N N . GLU A 1 111 ? 8.552 1.807 -7.555 1.00 81.88 111 GLU A N 1
ATOM 871 C CA . GLU A 1 111 ? 9.225 2.955 -6.945 1.00 81.88 111 GLU A CA 1
ATOM 872 C C . GLU A 1 111 ? 10.327 3.582 -7.828 1.00 81.88 111 GLU A C 1
ATOM 874 O O . GLU A 1 111 ? 11.328 4.103 -7.329 1.00 81.88 111 GLU A O 1
ATOM 879 N N . ILE A 1 112 ? 10.147 3.573 -9.157 1.00 81.00 112 ILE A N 1
ATOM 880 C CA . ILE A 1 112 ? 11.171 4.025 -10.119 1.00 81.00 112 ILE A CA 1
ATOM 881 C C . ILE A 1 112 ? 11.591 5.489 -9.908 1.00 81.00 112 ILE A C 1
ATOM 883 O O . ILE A 1 112 ? 12.710 5.867 -10.232 1.00 81.00 112 ILE A O 1
ATOM 887 N N . HIS A 1 113 ? 10.727 6.305 -9.305 1.00 78.31 113 HIS A N 1
ATOM 888 C CA . HIS A 1 113 ? 10.999 7.697 -8.942 1.00 78.31 113 HIS A CA 1
ATOM 889 C C . HIS A 1 113 ? 12.122 7.862 -7.900 1.00 78.31 113 HIS A C 1
ATOM 891 O O . HIS A 1 113 ? 12.653 8.959 -7.751 1.00 78.31 113 HIS A O 1
ATOM 897 N N . ASN A 1 114 ? 12.522 6.790 -7.207 1.00 75.38 114 ASN A N 1
ATOM 898 C CA . ASN A 1 114 ? 13.701 6.790 -6.337 1.00 75.38 114 ASN A CA 1
ATOM 899 C C . ASN A 1 114 ? 15.024 6.684 -7.118 1.00 75.38 114 ASN A C 1
ATOM 901 O O . ASN A 1 114 ? 16.106 6.763 -6.532 1.00 75.38 114 ASN A O 1
ATOM 905 N N . LEU A 1 115 ? 14.965 6.496 -8.439 1.00 74.44 115 LEU A N 1
ATOM 906 C CA . LEU A 1 115 ? 16.135 6.418 -9.299 1.00 74.44 115 LEU A CA 1
ATOM 907 C C . LEU A 1 115 ? 16.646 7.829 -9.618 1.00 74.44 115 LEU A C 1
ATOM 909 O O . LEU A 1 115 ? 16.086 8.548 -10.442 1.00 74.44 115 LEU A O 1
ATOM 913 N N . ASN A 1 116 ? 17.744 8.219 -8.970 1.00 69.62 116 ASN A N 1
ATOM 914 C CA . ASN A 1 116 ? 18.381 9.513 -9.200 1.00 69.62 116 ASN A CA 1
ATOM 915 C C . ASN A 1 116 ? 19.428 9.436 -10.327 1.00 69.62 116 ASN A C 1
ATOM 917 O O . ASN A 1 116 ? 20.584 9.074 -10.084 1.00 69.62 116 ASN A O 1
ATOM 921 N N . LEU A 1 117 ? 19.025 9.819 -11.542 1.00 70.12 117 LEU A N 1
ATOM 922 C CA . LEU A 1 117 ? 19.870 9.819 -12.745 1.00 70.12 117 LEU A CA 1
ATOM 923 C C . LEU A 1 117 ? 21.040 10.815 -12.715 1.00 70.12 117 LEU A C 1
ATOM 925 O O . LEU A 1 117 ? 21.950 10.671 -13.524 1.00 70.12 117 LEU A O 1
ATOM 929 N N . ASP A 1 118 ? 21.057 11.778 -11.790 1.00 68.50 118 ASP A N 1
ATOM 930 C CA . ASP A 1 118 ? 22.167 12.733 -11.646 1.00 68.50 118 ASP A CA 1
ATOM 931 C C . ASP A 1 118 ? 23.349 12.144 -10.856 1.00 68.50 118 ASP A C 1
ATOM 933 O O . ASP A 1 118 ? 24.406 12.762 -10.714 1.00 68.50 118 ASP A O 1
ATOM 937 N N . THR A 1 119 ? 23.180 10.935 -10.315 1.00 72.75 119 THR A N 1
ATOM 938 C CA . THR A 1 119 ? 24.229 10.209 -9.601 1.00 72.75 119 THR A CA 1
ATOM 939 C C . THR A 1 119 ? 24.819 9.117 -10.479 1.00 72.75 119 THR A C 1
ATOM 941 O O . THR A 1 119 ? 24.097 8.429 -11.196 1.00 72.75 119 THR A O 1
ATOM 944 N N . ARG A 1 120 ? 26.125 8.864 -10.340 1.00 70.50 120 ARG A N 1
ATOM 945 C CA . ARG A 1 120 ? 26.809 7.765 -11.040 1.00 70.50 120 ARG A CA 1
ATOM 946 C C . ARG A 1 120 ? 26.122 6.406 -10.836 1.00 70.50 120 ARG A C 1
ATOM 948 O O . ARG A 1 120 ? 26.010 5.630 -11.773 1.00 70.50 120 ARG A O 1
ATOM 955 N N . ALA A 1 121 ? 25.621 6.142 -9.629 1.00 66.62 121 ALA A N 1
ATOM 956 C CA . ALA A 1 121 ? 24.894 4.910 -9.324 1.00 66.62 121 ALA A CA 1
ATOM 957 C C . ALA A 1 121 ? 23.546 4.814 -10.066 1.00 66.62 121 ALA A C 1
ATOM 959 O O . ALA A 1 121 ? 23.161 3.736 -10.513 1.00 66.62 121 ALA A O 1
ATOM 960 N N . GLY A 1 122 ? 22.823 5.929 -10.211 1.00 70.00 122 GLY A N 1
ATOM 961 C CA . GLY A 1 122 ? 21.582 5.966 -10.985 1.00 70.00 122 GLY A CA 1
ATOM 962 C C . GLY A 1 122 ? 21.815 5.884 -12.492 1.00 70.00 122 GLY A C 1
ATOM 963 O O . GLY A 1 122 ? 21.034 5.237 -13.186 1.00 70.00 122 GLY A O 1
ATOM 964 N N . GLU A 1 123 ? 22.906 6.468 -12.995 1.00 72.56 123 GLU A N 1
ATOM 965 C CA . GLU A 1 123 ? 23.333 6.290 -14.388 1.00 72.56 123 GLU A CA 1
ATOM 966 C C . GLU A 1 123 ? 23.616 4.816 -14.701 1.00 72.56 123 GLU A C 1
ATOM 968 O O . GLU A 1 123 ? 23.066 4.283 -15.663 1.00 72.56 123 GLU A O 1
ATOM 973 N N . GLU A 1 124 ? 24.403 4.141 -13.857 1.00 72.12 124 GLU A N 1
ATOM 974 C CA . GLU A 1 124 ? 24.712 2.712 -14.000 1.00 72.12 124 GLU A CA 1
ATOM 975 C C . GLU A 1 124 ? 23.431 1.855 -13.990 1.00 72.12 124 GLU A C 1
ATOM 977 O O . GLU A 1 124 ? 23.263 0.965 -14.824 1.00 72.12 124 GLU A O 1
ATOM 982 N N . LEU A 1 125 ? 22.471 2.160 -13.108 1.00 72.75 125 LEU A N 1
ATOM 983 C CA . LEU A 1 125 ? 21.183 1.463 -13.067 1.00 72.75 125 LEU A CA 1
ATOM 984 C C . LEU A 1 125 ? 20.327 1.711 -14.325 1.00 72.75 125 LEU A C 1
ATOM 986 O O . LEU A 1 125 ? 19.676 0.787 -14.809 1.00 72.75 125 LEU A O 1
ATOM 990 N N . SER A 1 126 ? 20.331 2.928 -14.872 1.00 74.75 126 SER A N 1
ATOM 991 C CA . SER A 1 126 ? 19.632 3.265 -16.122 1.00 74.75 126 SER A CA 1
ATOM 992 C C . SER A 1 126 ? 20.190 2.482 -17.312 1.00 74.75 126 SER A C 1
ATOM 994 O O . SER A 1 126 ? 19.428 1.909 -18.096 1.00 74.75 126 SER A O 1
ATOM 996 N N . ASP A 1 127 ? 21.519 2.393 -17.402 1.00 77.81 127 ASP A N 1
ATOM 997 C CA . ASP A 1 127 ? 22.203 1.636 -18.448 1.00 77.81 127 ASP A CA 1
ATOM 998 C C . ASP A 1 127 ? 21.898 0.125 -18.327 1.00 77.81 127 ASP A C 1
ATOM 1000 O O . ASP A 1 127 ? 21.641 -0.523 -19.344 1.00 77.81 127 ASP A O 1
ATOM 1004 N N . HIS A 1 128 ? 21.790 -0.429 -17.108 1.00 77.88 128 HIS A N 1
ATOM 1005 C CA . HIS A 1 128 ? 21.321 -1.812 -16.903 1.00 77.88 128 HIS A CA 1
ATOM 1006 C C . HIS A 1 128 ? 19.879 -2.031 -17.336 1.00 77.88 128 HIS A C 1
ATOM 1008 O O . HIS A 1 128 ? 19.591 -3.008 -18.020 1.00 77.88 128 HIS A O 1
ATOM 1014 N N . LEU A 1 129 ? 18.957 -1.146 -16.947 1.00 80.50 129 LEU A N 1
ATOM 1015 C CA . LEU A 1 129 ? 17.551 -1.277 -17.334 1.00 80.50 129 LEU A CA 1
ATOM 1016 C C . LEU A 1 129 ? 17.410 -1.263 -18.854 1.00 80.50 129 LEU A C 1
ATOM 1018 O O . LEU A 1 129 ? 16.697 -2.093 -19.413 1.00 80.50 129 LEU A O 1
ATOM 1022 N N . LYS A 1 130 ? 18.153 -0.381 -19.529 1.00 79.19 130 LYS A N 1
ATOM 1023 C CA . LYS A 1 130 ? 18.221 -0.371 -20.987 1.00 79.19 130 LYS A CA 1
ATOM 1024 C C . LYS A 1 130 ? 18.754 -1.696 -21.530 1.00 79.19 130 LYS A C 1
ATOM 1026 O O . LYS A 1 130 ? 18.105 -2.282 -22.393 1.00 79.19 130 LYS A O 1
ATOM 1031 N N . TYR A 1 131 ? 19.884 -2.178 -21.013 1.00 82.56 131 TYR A N 1
ATOM 1032 C CA . TYR A 1 131 ? 20.470 -3.450 -21.434 1.00 82.56 131 TYR A CA 1
ATOM 1033 C C . TYR A 1 131 ? 19.470 -4.602 -21.304 1.00 82.56 131 TYR A C 1
ATOM 1035 O O . TYR A 1 131 ? 19.218 -5.325 -22.265 1.00 82.56 131 TYR A O 1
ATOM 1043 N N . PHE A 1 132 ? 18.820 -4.714 -20.148 1.00 83.81 132 PHE A N 1
ATOM 1044 C CA . PHE A 1 132 ? 17.817 -5.734 -19.881 1.00 83.81 132 PHE A CA 1
ATOM 1045 C C . PHE A 1 132 ? 16.621 -5.638 -20.827 1.00 83.81 132 PHE A C 1
ATOM 1047 O O . PHE A 1 132 ? 16.219 -6.655 -21.380 1.00 83.81 132 PHE A O 1
ATOM 1054 N N . THR A 1 133 ? 16.101 -4.439 -21.098 1.00 82.81 133 THR A N 1
ATOM 1055 C CA . THR A 1 133 ? 14.983 -4.268 -22.047 1.00 82.81 133 THR A CA 1
ATOM 1056 C C . THR A 1 133 ? 15.332 -4.659 -23.486 1.00 82.81 133 THR A C 1
ATOM 1058 O O . THR A 1 133 ? 14.434 -4.951 -24.268 1.00 82.81 133 THR A O 1
ATOM 1061 N N . GLU A 1 134 ? 16.616 -4.648 -23.857 1.00 86.06 134 GLU A N 1
ATOM 1062 C CA . GLU A 1 134 ? 17.086 -5.023 -25.199 1.00 86.06 134 GLU A CA 1
ATOM 1063 C C . GLU A 1 134 ? 17.372 -6.524 -25.333 1.00 86.06 134 GLU A C 1
ATOM 1065 O O . GLU A 1 134 ? 17.267 -7.062 -26.434 1.00 86.06 134 GLU A O 1
ATOM 1070 N N . HIS A 1 135 ? 17.730 -7.192 -24.233 1.00 85.81 135 HIS A N 1
ATOM 1071 C CA . HIS A 1 135 ? 18.235 -8.570 -24.249 1.00 85.81 135 HIS A CA 1
ATOM 1072 C C . HIS A 1 135 ? 17.290 -9.585 -23.598 1.00 85.81 135 HIS A C 1
ATOM 1074 O O . HIS A 1 135 ? 17.456 -10.787 -23.808 1.00 85.81 135 HIS A O 1
ATOM 1080 N N . LEU A 1 136 ? 16.293 -9.135 -22.831 1.00 85.75 136 LEU A N 1
ATOM 1081 C CA . LEU A 1 136 ? 15.284 -10.010 -22.244 1.00 85.75 136 LEU A CA 1
ATOM 1082 C C . LEU A 1 136 ? 14.014 -10.038 -23.097 1.00 85.75 136 LEU A C 1
ATOM 1084 O O . LEU A 1 136 ? 13.459 -8.980 -23.395 1.00 85.75 136 LEU A O 1
ATOM 1088 N N . PRO A 1 137 ? 13.480 -11.231 -23.415 1.00 87.94 137 PRO A N 1
ATOM 1089 C CA . PRO A 1 137 ? 12.177 -11.380 -24.054 1.00 87.94 137 PRO A CA 1
ATOM 1090 C C . PRO A 1 137 ? 11.037 -11.201 -23.031 1.00 87.94 137 PRO A C 1
ATOM 1092 O O . PRO A 1 137 ? 10.136 -12.028 -22.957 1.00 87.94 137 PRO A O 1
ATOM 1095 N N . ALA A 1 138 ? 11.091 -10.139 -22.223 1.00 89.06 138 ALA A N 1
ATOM 1096 C CA . ALA A 1 138 ? 10.140 -9.858 -21.152 1.00 89.06 138 ALA A CA 1
ATOM 1097 C C . ALA A 1 138 ? 9.535 -8.459 -21.307 1.00 89.06 138 ALA A C 1
ATOM 1099 O O . ALA A 1 138 ? 10.201 -7.513 -21.730 1.00 89.06 138 ALA A O 1
ATOM 1100 N N . THR A 1 139 ? 8.272 -8.305 -20.912 1.00 89.75 139 THR A N 1
ATOM 1101 C CA . THR A 1 139 ? 7.618 -6.995 -20.844 1.00 89.75 139 THR A CA 1
ATOM 1102 C C . THR A 1 139 ? 8.045 -6.273 -19.572 1.00 89.75 139 THR A C 1
ATOM 1104 O O . THR A 1 139 ? 7.850 -6.781 -18.468 1.00 89.75 139 THR A O 1
ATOM 1107 N N . PHE A 1 140 ? 8.594 -5.068 -19.717 1.00 87.75 140 PHE A N 1
ATOM 1108 C CA . PHE A 1 140 ? 8.973 -4.224 -18.586 1.00 87.75 140 PHE A CA 1
ATOM 1109 C C . PHE A 1 140 ? 7.827 -3.298 -18.184 1.00 87.75 140 PHE A C 1
ATOM 1111 O O . PHE A 1 140 ? 7.293 -2.559 -19.010 1.00 87.75 140 PHE A O 1
ATOM 1118 N N . VAL A 1 141 ? 7.482 -3.316 -16.897 1.00 89.50 141 VAL A N 1
ATOM 1119 C CA . VAL A 1 141 ? 6.496 -2.422 -16.284 1.00 89.50 141 VAL A CA 1
ATOM 1120 C C . VAL A 1 141 ? 7.194 -1.589 -15.217 1.00 89.50 141 VAL A C 1
ATOM 1122 O O . VAL A 1 141 ? 7.708 -2.127 -14.239 1.00 89.50 141 VAL A O 1
ATOM 1125 N N . TYR A 1 142 ? 7.195 -0.272 -15.398 1.00 85.75 142 TYR A N 1
ATOM 1126 C CA . TYR A 1 142 ? 7.752 0.680 -14.438 1.00 85.75 142 TYR A CA 1
ATOM 1127 C C . TYR A 1 142 ? 6.615 1.354 -13.672 1.00 85.75 142 TYR A C 1
ATOM 1129 O O . TYR A 1 142 ? 5.729 1.949 -14.285 1.00 85.75 142 TYR A O 1
ATOM 1137 N N . ALA A 1 143 ? 6.650 1.279 -12.345 1.00 86.38 143 ALA A N 1
ATOM 1138 C CA . ALA A 1 143 ? 5.681 1.914 -11.462 1.00 86.38 143 ALA A CA 1
ATOM 1139 C C . ALA A 1 143 ? 6.372 2.945 -10.562 1.00 86.38 143 ALA A C 1
ATOM 1141 O O . ALA A 1 143 ? 7.522 2.787 -10.154 1.00 86.38 143 ALA A O 1
ATOM 1142 N N . GLY A 1 144 ? 5.680 4.045 -10.284 1.00 84.31 144 GLY A N 1
ATOM 1143 C CA . GLY A 1 144 ? 6.175 5.097 -9.410 1.00 84.31 144 GLY A CA 1
ATOM 1144 C C . GLY A 1 144 ? 5.264 6.316 -9.413 1.00 84.31 144 GLY A C 1
ATOM 1145 O O . GLY A 1 144 ? 4.361 6.438 -10.240 1.00 84.31 144 GLY A O 1
ATOM 1146 N N . ILE A 1 145 ? 5.515 7.233 -8.484 1.00 82.12 145 ILE A N 1
ATOM 1147 C CA . ILE A 1 145 ? 4.789 8.498 -8.403 1.00 82.12 145 ILE A CA 1
ATOM 1148 C C . ILE A 1 145 ? 5.467 9.558 -9.267 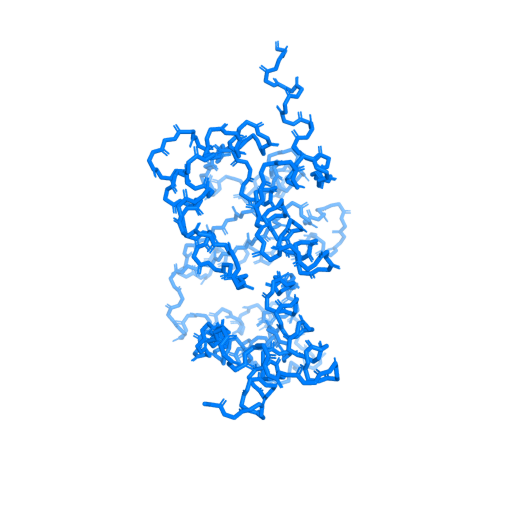1.00 82.12 145 ILE A C 1
ATOM 1150 O O . ILE A 1 145 ? 6.690 9.666 -9.292 1.00 82.12 145 ILE A O 1
ATOM 1154 N N . ASP A 1 146 ? 4.649 10.338 -9.976 1.00 77.00 146 ASP A N 1
ATOM 1155 C CA . ASP A 1 146 ? 5.076 11.523 -10.731 1.00 77.00 146 ASP A CA 1
ATOM 1156 C C . ASP A 1 146 ? 6.295 11.278 -11.647 1.00 77.00 146 ASP A C 1
ATOM 1158 O O . ASP A 1 146 ? 7.202 12.103 -11.755 1.00 77.00 146 ASP A O 1
ATOM 1162 N N . VAL A 1 147 ? 6.343 10.105 -12.293 1.00 76.50 147 VAL A N 1
ATOM 1163 C CA . VAL A 1 147 ? 7.561 9.610 -12.958 1.00 76.50 147 VAL A CA 1
ATOM 1164 C C . VAL A 1 147 ? 8.044 10.555 -14.062 1.00 76.50 147 VAL A C 1
ATOM 1166 O O . VAL A 1 147 ? 9.245 10.784 -14.205 1.00 76.50 147 VAL A O 1
ATOM 1169 N N . GLU A 1 148 ? 7.120 11.185 -14.786 1.00 73.12 148 GLU A N 1
ATOM 1170 C CA . GLU A 1 148 ? 7.432 12.177 -15.820 1.00 73.12 148 GLU A CA 1
ATOM 1171 C C . GLU A 1 148 ? 8.164 13.411 -15.271 1.00 73.12 148 GLU A C 1
ATOM 1173 O O . GLU A 1 148 ? 8.983 14.005 -15.973 1.00 73.12 148 GLU A O 1
ATOM 1178 N N . ARG A 1 149 ? 7.897 13.790 -14.014 1.00 68.94 149 ARG A N 1
ATOM 1179 C CA . ARG A 1 149 ? 8.520 14.945 -13.348 1.00 68.94 149 ARG A CA 1
ATOM 1180 C C . ARG A 1 149 ? 9.690 14.564 -12.450 1.00 68.94 149 ARG A C 1
ATOM 1182 O O . ARG A 1 149 ? 10.545 15.408 -12.206 1.00 68.94 149 ARG A O 1
ATOM 1189 N N . SER A 1 150 ? 9.760 13.308 -12.009 1.00 66.44 150 SER A N 1
ATOM 1190 C CA . SER A 1 150 ? 10.818 12.768 -11.139 1.00 66.44 150 SER A CA 1
ATOM 1191 C C . SER A 1 150 ? 12.217 12.752 -11.772 1.00 66.44 150 SER A C 1
ATOM 1193 O O . SER A 1 150 ? 13.196 12.426 -11.112 1.00 66.44 150 SER A O 1
ATOM 1195 N N . GLY A 1 151 ? 12.327 13.086 -13.060 1.00 64.25 151 GLY A N 1
ATOM 1196 C CA . GLY A 1 151 ? 13.593 13.112 -13.786 1.00 64.25 151 GLY A CA 1
ATOM 1197 C C . GLY A 1 151 ? 13.968 11.779 -14.432 1.00 64.25 151 GLY A C 1
ATOM 1198 O O . GLY A 1 151 ? 14.753 11.773 -15.372 1.00 64.25 151 GLY A O 1
ATOM 1199 N N . VAL A 1 152 ? 13.332 10.672 -14.034 1.00 67.62 152 VAL A N 1
ATOM 1200 C CA . VAL A 1 152 ? 13.562 9.314 -14.571 1.00 67.62 152 VAL A CA 1
ATOM 1201 C C . VAL A 1 152 ? 13.424 9.242 -16.100 1.00 67.62 152 VAL A C 1
ATOM 1203 O O . VAL A 1 152 ? 14.153 8.506 -16.763 1.00 67.62 152 VAL A O 1
ATOM 1206 N N . PHE A 1 153 ? 12.513 10.028 -16.678 1.00 68.06 153 PHE A N 1
ATOM 1207 C CA . PHE A 1 153 ? 12.275 10.089 -18.126 1.00 68.06 153 PHE A CA 1
ATOM 1208 C C . PHE A 1 153 ? 12.790 11.370 -18.794 1.00 68.06 153 PHE A C 1
ATOM 1210 O O . PHE A 1 153 ? 12.578 11.577 -19.992 1.00 68.06 153 PHE A O 1
ATOM 1217 N N . THR A 1 154 ? 13.492 12.232 -18.058 1.00 63.75 154 THR A N 1
ATOM 1218 C CA . THR A 1 154 ? 14.044 13.479 -18.595 1.00 63.75 154 THR A CA 1
ATOM 1219 C C . THR A 1 154 ? 15.539 13.329 -18.920 1.00 63.75 154 THR A C 1
ATOM 1221 O O . THR A 1 154 ? 16.177 12.315 -18.632 1.00 63.75 154 THR A O 1
ATOM 1224 N N . GLY A 1 155 ? 16.108 14.299 -19.643 1.00 69.88 155 GLY A N 1
ATOM 1225 C CA . GLY A 1 155 ? 17.492 14.218 -20.128 1.00 69.88 155 GLY A CA 1
ATOM 1226 C C . GLY A 1 155 ? 17.701 13.226 -21.285 1.00 69.88 155 GLY A C 1
ATOM 1227 O O . GLY A 1 155 ? 16.769 12.616 -21.808 1.00 69.88 155 GLY A O 1
ATOM 1228 N N . THR A 1 156 ? 18.944 13.100 -21.760 1.00 69.88 156 THR A N 1
ATOM 1229 C CA . THR A 1 156 ? 19.261 12.280 -22.948 1.00 69.88 156 THR A CA 1
ATOM 1230 C C . THR A 1 156 ? 19.052 10.785 -22.703 1.00 69.88 156 THR A C 1
ATOM 1232 O O . THR A 1 156 ? 18.555 10.106 -23.597 1.00 69.88 156 THR A O 1
ATOM 1235 N N . ARG A 1 157 ? 19.379 10.283 -21.504 1.00 68.31 157 ARG A N 1
ATOM 1236 C CA . ARG A 1 157 ? 19.199 8.871 -21.122 1.00 68.31 157 ARG A CA 1
ATOM 1237 C C . ARG A 1 157 ? 17.747 8.538 -20.769 1.00 68.31 157 ARG A C 1
ATOM 1239 O O . ARG A 1 157 ? 17.208 7.588 -21.326 1.00 68.31 157 ARG A O 1
ATOM 1246 N N . GLY A 1 158 ? 17.078 9.364 -19.960 1.00 71.06 158 GLY A N 1
ATOM 1247 C CA . GLY A 1 158 ? 15.667 9.158 -19.611 1.00 71.06 158 GLY A CA 1
ATOM 1248 C C . GLY A 1 158 ? 14.752 9.127 -20.839 1.00 71.06 158 GLY A C 1
ATOM 1249 O O . GLY A 1 158 ? 13.867 8.279 -20.925 1.00 71.06 158 GLY A O 1
ATOM 1250 N N . ARG A 1 159 ? 15.039 9.943 -21.868 1.00 72.56 159 ARG A N 1
ATOM 1251 C CA . ARG A 1 159 ? 14.317 9.892 -23.154 1.00 72.56 159 ARG A CA 1
ATOM 1252 C C . ARG A 1 159 ? 14.485 8.579 -23.921 1.00 72.56 159 ARG A C 1
ATOM 1254 O O . ARG A 1 159 ? 13.576 8.209 -24.657 1.00 72.56 159 ARG A O 1
ATOM 1261 N N . GLN A 1 160 ? 15.614 7.882 -23.785 1.00 70.62 160 GLN A N 1
ATOM 1262 C CA . GLN A 1 160 ? 15.809 6.582 -24.443 1.00 70.62 160 GLN A CA 1
ATOM 1263 C C . GLN A 1 160 ? 14.922 5.504 -23.821 1.00 70.62 160 GLN A C 1
ATOM 1265 O O . GLN A 1 160 ? 14.388 4.670 -24.549 1.00 70.62 160 GLN A O 1
ATOM 1270 N N . LEU A 1 161 ? 14.738 5.553 -22.498 1.00 72.25 161 LEU A N 1
ATOM 1271 C CA . LEU A 1 161 ? 13.822 4.668 -21.787 1.00 72.25 161 LEU A CA 1
ATOM 1272 C C . LEU A 1 161 ? 12.362 5.053 -22.070 1.00 72.25 161 LEU A C 1
ATOM 1274 O O . LEU A 1 161 ? 11.558 4.205 -22.449 1.00 72.25 161 LEU A O 1
ATOM 1278 N N . ALA A 1 162 ? 12.043 6.347 -21.986 1.00 73.31 162 ALA A N 1
ATOM 1279 C CA . ALA A 1 162 ? 10.703 6.874 -22.239 1.00 73.31 162 ALA A CA 1
ATOM 1280 C C . ALA A 1 162 ? 10.214 6.582 -23.664 1.00 73.31 162 ALA A C 1
ATOM 1282 O O . ALA A 1 162 ? 9.065 6.201 -23.850 1.00 73.31 162 ALA A O 1
ATOM 1283 N N . GLY A 1 163 ? 11.090 6.686 -24.671 1.00 73.81 163 GLY A N 1
ATOM 1284 C CA . GLY A 1 163 ? 10.751 6.401 -26.070 1.00 73.81 163 GLY A CA 1
ATOM 1285 C C . GLY A 1 163 ? 10.365 4.945 -26.354 1.00 73.81 163 GLY A C 1
ATOM 1286 O O . GLY A 1 163 ? 9.902 4.646 -27.451 1.00 73.81 163 GLY A O 1
ATOM 1287 N N . ARG A 1 164 ? 10.556 4.042 -25.387 1.00 76.06 164 ARG A N 1
ATOM 1288 C CA . ARG A 1 164 ? 10.191 2.620 -25.467 1.00 76.06 164 ARG A CA 1
ATOM 1289 C C . ARG A 1 164 ? 9.007 2.258 -24.572 1.00 76.06 164 ARG A C 1
ATOM 1291 O O . ARG A 1 164 ? 8.564 1.115 -24.597 1.00 76.06 164 ARG A O 1
ATOM 1298 N N . CYS A 1 165 ? 8.510 3.210 -23.786 1.00 79.56 165 CYS A N 1
ATOM 1299 C CA . CYS A 1 165 ? 7.451 2.987 -22.814 1.00 79.56 165 CYS A CA 1
ATOM 1300 C C . CYS A 1 165 ? 6.154 3.664 -23.261 1.00 79.56 165 CYS A C 1
ATOM 1302 O O . CYS A 1 165 ? 6.161 4.777 -23.785 1.00 79.56 165 CYS A O 1
ATOM 1304 N N . ALA A 1 166 ? 5.027 3.014 -22.984 1.00 83.88 166 ALA A N 1
ATOM 1305 C CA . ALA A 1 166 ? 3.736 3.684 -22.933 1.00 83.88 166 ALA A CA 1
ATOM 1306 C C . ALA A 1 166 ? 3.478 4.125 -21.488 1.00 83.88 166 ALA A C 1
ATOM 1308 O O . ALA A 1 166 ? 3.612 3.323 -20.562 1.00 83.88 166 ALA A O 1
ATOM 1309 N N . VAL A 1 167 ? 3.116 5.393 -21.290 1.00 83.38 167 VAL A N 1
ATOM 1310 C CA . VAL A 1 167 ? 2.759 5.907 -19.963 1.00 83.38 167 VAL A CA 1
ATOM 1311 C C . VAL A 1 167 ? 1.278 5.645 -19.719 1.00 83.38 167 VAL A C 1
ATOM 1313 O O . VAL A 1 167 ? 0.425 6.062 -20.502 1.00 83.38 167 VAL A O 1
ATOM 1316 N N . ILE A 1 168 ? 0.975 4.956 -18.620 1.00 87.75 168 ILE A N 1
ATOM 1317 C CA . ILE A 1 168 ? -0.390 4.757 -18.134 1.00 87.75 168 ILE A CA 1
ATOM 1318 C C . ILE A 1 168 ? -0.534 5.557 -16.845 1.00 87.75 168 ILE A C 1
ATOM 1320 O O . ILE A 1 168 ? 0.125 5.268 -15.847 1.00 87.75 168 ILE A O 1
ATOM 1324 N N . HIS A 1 169 ? -1.403 6.565 -16.861 1.00 85.00 169 HIS A N 1
ATOM 1325 C CA . HIS A 1 169 ? -1.707 7.338 -15.664 1.00 85.00 169 HIS A CA 1
ATOM 1326 C C . HIS A 1 169 ? -2.748 6.612 -14.820 1.00 85.00 169 HIS A C 1
ATOM 1328 O O . HIS A 1 169 ? -3.859 6.343 -15.276 1.00 85.00 169 HIS A O 1
ATOM 1334 N N . THR A 1 170 ? -2.404 6.342 -13.566 1.00 83.75 170 THR A N 1
ATOM 1335 C CA . THR A 1 170 ? -3.352 5.870 -12.558 1.00 83.75 170 THR A CA 1
ATOM 1336 C C . THR A 1 170 ? -3.856 7.052 -11.739 1.00 83.75 170 THR A C 1
ATOM 1338 O O . THR A 1 170 ? -3.063 7.878 -11.287 1.00 83.75 170 THR A O 1
ATOM 1341 N N . SER A 1 171 ? -5.164 7.128 -11.517 1.00 82.94 171 SER A N 1
ATOM 1342 C CA . SER A 1 171 ? -5.778 8.098 -10.607 1.00 82.94 171 SER A CA 1
ATOM 1343 C C . SER A 1 171 ? -6.097 7.453 -9.255 1.00 82.94 171 SER A C 1
ATOM 1345 O O . SER A 1 171 ? -6.113 6.222 -9.157 1.00 82.94 171 SER A O 1
ATOM 1347 N N . PRO A 1 172 ? -6.397 8.252 -8.212 1.00 84.56 172 PRO A N 1
ATOM 1348 C CA . PRO A 1 172 ? -6.992 7.719 -6.995 1.00 84.56 172 PRO A CA 1
ATOM 1349 C C . PRO A 1 172 ? -8.222 6.868 -7.312 1.00 84.56 172 PRO A C 1
ATOM 1351 O O . PRO A 1 172 ? -8.904 7.087 -8.320 1.00 84.56 172 PRO A O 1
ATOM 1354 N N . PHE A 1 173 ? -8.492 5.892 -6.451 1.00 84.12 173 PHE A N 1
ATOM 1355 C CA . PHE A 1 173 ? -9.542 4.919 -6.692 1.00 84.12 173 PHE A CA 1
ATOM 1356 C C . PHE A 1 173 ? -10.911 5.628 -6.733 1.00 84.12 173 PHE A C 1
ATOM 1358 O O . PHE A 1 173 ? -11.248 6.354 -5.787 1.00 84.12 173 PHE A O 1
ATOM 1365 N N . PRO A 1 174 ? -11.698 5.488 -7.815 1.00 87.25 174 PRO A N 1
ATOM 1366 C CA . PRO A 1 174 ? -12.970 6.188 -7.946 1.00 87.25 174 PRO A CA 1
ATOM 1367 C C . PRO A 1 174 ? -14.002 5.650 -6.950 1.00 87.25 174 PRO A C 1
ATOM 1369 O O . PRO A 1 174 ? -13.955 4.492 -6.548 1.00 87.25 174 PRO A O 1
ATOM 1372 N N . PHE A 1 175 ? -14.957 6.491 -6.554 1.00 92.44 175 PHE A N 1
ATOM 1373 C CA . PHE A 1 175 ? -16.074 6.032 -5.733 1.00 92.44 175 PHE A CA 1
ATOM 1374 C C . PHE A 1 175 ? -17.028 5.178 -6.583 1.00 92.44 175 PHE A C 1
ATOM 1376 O O . PHE A 1 175 ? -17.539 5.663 -7.591 1.00 92.44 175 PHE A O 1
ATOM 1383 N N . GLY A 1 176 ? -17.272 3.935 -6.169 1.00 87.88 176 GLY A N 1
ATOM 1384 C CA . GLY A 1 176 ? -18.096 2.962 -6.891 1.00 87.88 176 GLY A CA 1
ATOM 1385 C C . GLY A 1 176 ? -18.084 1.588 -6.218 1.00 87.88 176 GLY A C 1
ATOM 1386 O O . GLY A 1 176 ? -17.556 1.439 -5.111 1.00 87.88 176 GLY A O 1
ATOM 1387 N N . ASP A 1 177 ? -18.632 0.585 -6.898 1.00 83.19 177 ASP A N 1
ATOM 1388 C CA . ASP A 1 177 ? -18.782 -0.773 -6.362 1.00 83.19 177 ASP A CA 1
ATOM 1389 C C . ASP A 1 177 ? -17.428 -1.433 -6.067 1.00 83.19 177 ASP A C 1
ATOM 1391 O O . ASP A 1 177 ? -17.274 -2.153 -5.076 1.00 83.19 177 ASP A O 1
ATOM 1395 N N . GLU A 1 178 ? -16.403 -1.143 -6.867 1.00 82.25 178 GLU A N 1
ATOM 1396 C CA . GLU A 1 178 ? -15.054 -1.653 -6.644 1.00 82.25 178 GLU A CA 1
ATOM 1397 C C . GLU A 1 178 ? -14.404 -1.017 -5.405 1.00 82.25 178 GLU A C 1
ATOM 1399 O O . GLU A 1 178 ? -13.655 -1.685 -4.693 1.00 82.25 178 GLU A O 1
ATOM 1404 N N . TRP A 1 179 ? -14.729 0.244 -5.085 1.00 86.56 179 TRP A N 1
ATOM 1405 C CA . TRP A 1 179 ? -14.262 0.891 -3.854 1.00 86.56 179 TRP A CA 1
ATOM 1406 C C . TRP A 1 179 ? -14.934 0.263 -2.638 1.00 86.56 179 TRP A C 1
ATOM 1408 O O . TRP A 1 179 ? -14.279 -0.046 -1.644 1.00 86.56 179 TRP A O 1
ATOM 1418 N N . THR A 1 180 ? -16.242 0.023 -2.723 1.00 88.44 180 THR A N 1
ATOM 1419 C CA . THR A 1 180 ? -16.982 -0.691 -1.682 1.00 88.44 180 THR A CA 1
ATOM 1420 C C . THR A 1 180 ? -16.437 -2.105 -1.483 1.00 88.44 180 THR A C 1
ATOM 1422 O O . THR A 1 180 ? -16.249 -2.527 -0.344 1.00 88.44 180 THR A O 1
ATOM 1425 N N . SER A 1 181 ? -16.087 -2.797 -2.568 1.00 80.31 181 SER A N 1
ATOM 1426 C CA . SER A 1 181 ? -15.461 -4.124 -2.526 1.00 80.31 181 SER A CA 1
ATOM 1427 C C . SER A 1 181 ? -14.071 -4.090 -1.887 1.00 80.31 181 SER A C 1
ATOM 1429 O O . SER A 1 181 ? -13.746 -4.958 -1.078 1.00 80.31 181 SER A O 1
ATOM 1431 N N . LEU A 1 182 ? -13.263 -3.066 -2.184 1.00 82.62 182 LEU A N 1
ATOM 1432 C CA . LEU A 1 182 ? -11.967 -2.851 -1.539 1.00 82.62 182 LEU A CA 1
ATOM 1433 C C . LEU A 1 182 ? -12.119 -2.635 -0.027 1.00 82.62 182 LEU A C 1
ATOM 1435 O O . LEU A 1 182 ? -11.389 -3.241 0.756 1.00 82.62 182 LEU A O 1
ATOM 1439 N N . VAL A 1 183 ? -13.078 -1.801 0.385 1.00 88.31 183 VAL A N 1
ATOM 1440 C CA . VAL A 1 183 ? -13.383 -1.560 1.803 1.00 88.31 183 VAL A CA 1
ATOM 1441 C C . VAL A 1 183 ? -13.832 -2.851 2.488 1.00 88.31 183 VAL A C 1
ATOM 1443 O O . VAL A 1 183 ? -13.306 -3.169 3.550 1.00 88.31 183 VAL A O 1
ATOM 1446 N N . ALA A 1 184 ? -14.730 -3.624 1.870 1.00 81.75 184 ALA A N 1
ATOM 1447 C CA . ALA A 1 184 ? -15.185 -4.910 2.399 1.00 81.75 184 ALA A CA 1
ATOM 1448 C C . ALA A 1 184 ? -14.028 -5.910 2.563 1.00 81.75 184 ALA A C 1
ATOM 1450 O O . ALA A 1 184 ? -13.926 -6.593 3.582 1.00 81.75 184 ALA A O 1
ATOM 1451 N N . ALA A 1 185 ? -13.122 -5.971 1.582 1.00 80.69 185 ALA A N 1
ATOM 1452 C CA . ALA A 1 185 ? -11.942 -6.825 1.650 1.00 80.69 185 ALA A CA 1
ATOM 1453 C C . ALA A 1 185 ? -11.013 -6.415 2.803 1.00 80.69 185 ALA A C 1
ATOM 1455 O O . ALA A 1 185 ? -10.548 -7.277 3.544 1.00 80.69 185 ALA A O 1
ATOM 1456 N N . MET A 1 186 ? -10.774 -5.111 2.993 1.00 85.75 186 MET A N 1
ATOM 1457 C CA . MET A 1 186 ? -9.984 -4.612 4.124 1.00 85.75 186 MET A CA 1
ATOM 1458 C C . MET A 1 186 ? -10.673 -4.882 5.468 1.00 85.75 186 MET A C 1
ATOM 1460 O O . MET A 1 186 ? -10.014 -5.335 6.402 1.00 85.75 186 MET A O 1
ATOM 1464 N N . GLU A 1 187 ? -11.988 -4.677 5.562 1.00 89.25 187 GLU A N 1
ATOM 1465 C CA . GLU A 1 187 ? -12.786 -4.984 6.755 1.00 89.25 187 GLU A CA 1
ATOM 1466 C C . GLU A 1 187 ? -12.687 -6.465 7.142 1.00 89.25 187 GLU A C 1
ATOM 1468 O O . GLU A 1 187 ? -12.469 -6.784 8.308 1.00 89.25 187 GLU A O 1
ATOM 1473 N N . GLY A 1 188 ? -12.722 -7.380 6.168 1.00 84.62 188 GLY A N 1
ATOM 1474 C CA . GLY A 1 188 ? -12.565 -8.820 6.406 1.00 84.62 188 GLY A CA 1
ATOM 1475 C C . GLY A 1 188 ? -11.207 -9.226 7.002 1.00 84.62 188 GLY A C 1
ATOM 1476 O O . GLY A 1 188 ? -11.067 -10.324 7.552 1.00 84.62 188 GLY A O 1
ATOM 1477 N N . THR A 1 189 ? -10.197 -8.350 6.944 1.00 85.75 189 THR A N 1
ATOM 1478 C CA . THR A 1 189 ? -8.891 -8.583 7.586 1.00 85.75 189 THR A CA 1
ATOM 1479 C C . THR A 1 189 ? -8.845 -8.151 9.050 1.00 85.75 189 THR A C 1
ATOM 1481 O O . THR A 1 189 ? -7.883 -8.489 9.744 1.00 85.75 189 THR A O 1
ATOM 1484 N N . LEU A 1 190 ? -9.866 -7.432 9.536 1.00 89.88 190 LEU A N 1
ATOM 1485 C CA . LEU A 1 190 ? -9.939 -6.978 10.919 1.00 89.88 190 LEU A CA 1
ATOM 1486 C C . LEU A 1 190 ? -10.046 -8.162 11.874 1.00 89.88 190 LEU A C 1
ATOM 1488 O O . LEU A 1 190 ? -10.781 -9.125 11.645 1.00 89.88 190 LEU A O 1
ATOM 1492 N N . ARG A 1 191 ? -9.275 -8.094 12.955 1.00 91.44 191 ARG A N 1
ATOM 1493 C CA . ARG A 1 191 ? -9.290 -9.075 14.034 1.00 91.44 191 ARG A CA 1
ATOM 1494 C C . ARG A 1 191 ? -9.671 -8.343 15.298 1.00 91.44 191 ARG A C 1
ATOM 1496 O O . ARG A 1 191 ? -8.807 -8.066 16.112 1.00 91.44 191 ARG A O 1
ATOM 1503 N N . LEU A 1 192 ? -10.947 -7.981 15.408 1.00 93.62 192 LEU A N 1
ATOM 1504 C CA . LEU A 1 192 ? -11.549 -7.224 16.506 1.00 93.62 192 LEU A CA 1
ATOM 1505 C C . LEU A 1 192 ? -12.796 -7.961 17.003 1.00 93.62 192 LEU A C 1
ATOM 1507 O O . LEU A 1 192 ? -13.655 -8.294 16.190 1.00 93.62 192 LEU A O 1
ATOM 1511 N N . HIS A 1 193 ? -12.893 -8.214 18.308 1.00 91.88 193 HIS A N 1
ATOM 1512 C CA . HIS A 1 193 ? -13.936 -9.077 18.881 1.00 91.88 193 HIS A CA 1
ATOM 1513 C C . HIS A 1 193 ? -15.342 -8.478 18.775 1.00 91.88 193 HIS A C 1
ATOM 1515 O O . HIS A 1 193 ? -16.311 -9.197 18.558 1.00 91.88 193 HIS A O 1
ATOM 1521 N N . ARG A 1 194 ? -15.472 -7.152 18.898 1.00 94.00 194 ARG A N 1
ATOM 1522 C CA . ARG A 1 194 ? -16.771 -6.458 18.878 1.00 94.00 194 ARG A CA 1
ATOM 1523 C C . ARG A 1 194 ? -17.082 -5.802 17.534 1.00 94.00 194 ARG A C 1
ATOM 1525 O O . ARG A 1 194 ? -18.082 -5.095 17.410 1.00 94.00 194 ARG A O 1
ATOM 1532 N N . HIS A 1 195 ? -16.245 -6.011 16.519 1.00 94.94 195 HIS A N 1
ATOM 1533 C CA . HIS A 1 195 ? -16.459 -5.409 15.213 1.00 94.94 195 HIS A CA 1
ATOM 1534 C C . HIS A 1 195 ? -17.484 -6.203 14.401 1.00 94.94 195 HIS A C 1
ATOM 1536 O O . HIS A 1 195 ? -17.319 -7.396 14.160 1.00 94.94 195 HIS A O 1
ATOM 1542 N N . GLN A 1 196 ? -18.545 -5.528 13.962 1.00 93.69 196 GLN A N 1
ATOM 1543 C CA . GLN A 1 196 ? -19.586 -6.141 13.142 1.00 93.69 196 GLN A CA 1
ATOM 1544 C C . GLN A 1 196 ? -19.220 -6.037 11.655 1.00 93.69 196 GLN A C 1
ATOM 1546 O O . GLN A 1 196 ? -19.016 -4.917 11.180 1.00 93.69 196 GLN A O 1
ATOM 1551 N N . PRO A 1 197 ? -19.180 -7.151 10.901 1.00 91.56 197 PRO A N 1
ATOM 1552 C CA . PRO A 1 197 ? -18.955 -7.105 9.461 1.00 91.56 197 PRO A CA 1
ATOM 1553 C C . PRO A 1 197 ? -19.982 -6.224 8.739 1.00 91.56 197 PRO A C 1
ATOM 1555 O O . PRO A 1 197 ? -21.182 -6.317 8.997 1.00 91.56 197 PRO A O 1
ATOM 1558 N N . GLY A 1 198 ? -19.514 -5.397 7.808 1.00 92.75 198 GLY A N 1
ATOM 1559 C CA . GLY A 1 198 ? -20.327 -4.450 7.049 1.00 92.75 198 GLY A CA 1
ATOM 1560 C C . GLY A 1 198 ? -20.403 -3.051 7.668 1.00 92.75 198 GLY A C 1
ATOM 1561 O O . GLY A 1 198 ? -20.981 -2.153 7.053 1.00 92.75 198 GLY A O 1
ATOM 1562 N N . THR A 1 199 ? -19.795 -2.834 8.839 1.00 95.44 199 THR A N 1
ATOM 1563 C CA . THR A 1 199 ? -19.695 -1.512 9.471 1.00 95.44 199 THR A CA 1
ATOM 1564 C C . THR A 1 199 ? -18.912 -0.552 8.576 1.00 95.44 199 THR A C 1
ATOM 1566 O O . THR A 1 199 ? -19.377 0.551 8.294 1.00 95.44 199 THR A O 1
ATOM 1569 N N . LEU A 1 200 ? -17.747 -0.970 8.070 1.00 95.19 200 LEU A N 1
ATOM 1570 C CA . LEU A 1 200 ? -16.934 -0.105 7.205 1.00 95.19 200 LEU A CA 1
ATOM 1571 C C . LEU A 1 200 ? -17.544 0.059 5.813 1.00 95.19 200 LEU A C 1
ATOM 1573 O O . LEU A 1 200 ? -17.463 1.139 5.224 1.00 95.19 200 LEU A O 1
ATOM 1577 N N . VAL A 1 201 ? -18.198 -0.984 5.298 1.00 93.94 201 VAL A N 1
ATOM 1578 C CA . VAL A 1 201 ? -18.963 -0.919 4.044 1.00 93.94 201 VAL A CA 1
ATOM 1579 C C . VAL A 1 201 ? -20.069 0.138 4.120 1.00 93.94 201 VAL A C 1
ATOM 1581 O O . VAL A 1 201 ? -20.222 0.921 3.179 1.00 93.94 201 VAL A O 1
ATOM 1584 N N . ALA A 1 202 ? -20.789 0.234 5.242 1.00 96.00 202 ALA A N 1
ATOM 1585 C CA . ALA A 1 202 ? -21.810 1.264 5.443 1.00 96.00 202 ALA A CA 1
ATOM 1586 C C . ALA A 1 202 ? -21.228 2.694 5.396 1.00 96.00 202 ALA A C 1
ATOM 1588 O O . ALA A 1 202 ? -21.869 3.613 4.881 1.00 96.00 202 ALA A O 1
ATOM 1589 N N . ASP A 1 203 ? -19.980 2.871 5.841 1.00 95.88 203 ASP A N 1
ATOM 1590 C CA . ASP A 1 203 ? -19.250 4.144 5.837 1.00 95.88 203 ASP A CA 1
ATOM 1591 C C . ASP A 1 203 ? -18.348 4.349 4.600 1.00 95.88 203 ASP A C 1
ATOM 1593 O O . ASP A 1 203 ? -17.516 5.262 4.561 1.00 95.88 203 ASP A O 1
ATOM 1597 N N . THR A 1 204 ? -18.534 3.577 3.524 1.00 94.75 204 THR A N 1
ATOM 1598 C CA . THR A 1 204 ? -17.671 3.619 2.325 1.00 94.75 204 THR A CA 1
ATOM 1599 C C . THR A 1 204 ? -17.544 5.021 1.699 1.00 94.75 204 THR A C 1
ATOM 1601 O O . THR A 1 204 ? -16.461 5.424 1.266 1.00 94.75 204 THR A O 1
ATOM 1604 N N . LYS A 1 205 ? -18.616 5.831 1.739 1.00 96.12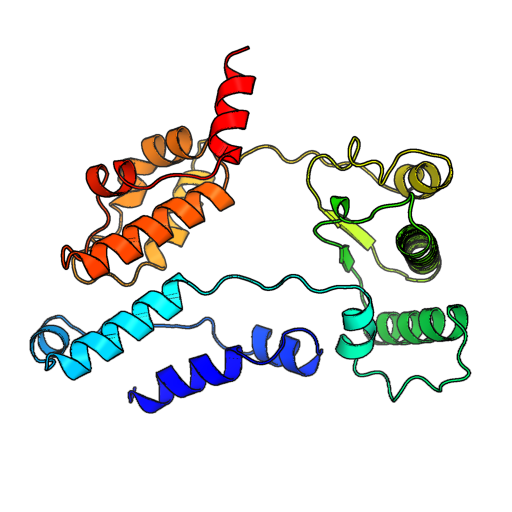 205 LYS A N 1
ATOM 1605 C CA . LYS A 1 205 ? -18.613 7.236 1.281 1.00 96.12 205 LYS A CA 1
ATOM 1606 C C . LYS A 1 205 ? -17.805 8.157 2.197 1.00 96.12 205 LYS A C 1
ATOM 1608 O O . LYS A 1 205 ? -17.220 9.140 1.736 1.00 96.12 205 LYS A O 1
ATOM 1613 N N . TYR A 1 206 ? -17.816 7.902 3.503 1.00 95.81 206 TYR A N 1
ATOM 1614 C CA . TYR A 1 206 ? -16.966 8.623 4.446 1.00 95.81 206 TYR A CA 1
ATOM 1615 C C . TYR A 1 206 ? -15.499 8.273 4.188 1.00 95.81 206 TYR A C 1
ATOM 1617 O O . TYR A 1 206 ? -14.703 9.182 3.963 1.00 95.81 206 TYR A O 1
ATOM 1625 N N . LEU A 1 207 ? -15.178 6.979 4.104 1.00 95.19 207 LEU A N 1
ATOM 1626 C CA . LEU A 1 207 ? -13.826 6.483 3.851 1.00 95.19 207 LEU A CA 1
ATOM 1627 C C . LEU A 1 207 ? -13.248 7.037 2.546 1.00 95.19 207 LEU A C 1
ATOM 1629 O O . LEU A 1 207 ? -12.108 7.502 2.534 1.00 95.19 207 LEU A O 1
ATOM 1633 N N . HIS A 1 208 ? -14.039 7.065 1.466 1.00 94.62 208 HIS A N 1
ATOM 1634 C CA . HIS A 1 208 ? -13.605 7.622 0.179 1.00 94.62 208 HIS A CA 1
ATOM 1635 C C . HIS A 1 208 ? -13.224 9.095 0.298 1.00 94.62 208 HIS A C 1
ATOM 1637 O O . HIS A 1 208 ? -12.106 9.472 -0.043 1.00 94.62 208 HIS A O 1
ATOM 1643 N N . ARG A 1 209 ? -14.109 9.919 0.875 1.00 93.94 209 ARG A N 1
ATOM 1644 C CA . ARG A 1 209 ? -13.849 11.354 1.077 1.00 93.94 209 ARG A CA 1
ATOM 1645 C C . ARG A 1 209 ? -12.666 11.607 2.001 1.00 93.94 209 ARG A C 1
ATOM 1647 O O . ARG A 1 209 ? -11.887 12.521 1.761 1.00 93.94 209 ARG A O 1
ATOM 1654 N N . ARG A 1 210 ? -12.538 10.812 3.062 1.00 91.94 210 ARG A N 1
ATOM 1655 C CA . ARG A 1 210 ? -11.504 10.982 4.086 1.00 91.94 210 ARG A CA 1
ATOM 1656 C C . ARG A 1 210 ? -10.105 10.638 3.564 1.00 91.94 210 ARG A C 1
ATOM 1658 O O . ARG A 1 210 ? -9.128 11.225 4.015 1.00 91.94 210 ARG A O 1
ATOM 1665 N N . THR A 1 211 ? -10.023 9.720 2.604 1.00 91.00 211 THR A N 1
ATOM 1666 C CA . THR A 1 211 ? -8.767 9.218 2.017 1.00 91.00 211 THR A CA 1
ATOM 1667 C C . THR A 1 211 ? -8.508 9.743 0.606 1.00 91.00 211 THR A C 1
ATOM 1669 O O . THR A 1 211 ? -7.447 9.491 0.042 1.00 91.00 211 THR A O 1
ATOM 1672 N N . ASN A 1 212 ? -9.476 10.452 0.024 1.00 90.56 212 ASN A N 1
ATOM 1673 C CA . ASN A 1 212 ? -9.496 10.868 -1.374 1.00 90.56 212 ASN A CA 1
ATOM 1674 C C . ASN A 1 212 ? -9.262 9.702 -2.358 1.00 90.56 212 ASN A C 1
ATOM 1676 O O . ASN A 1 212 ? -8.559 9.860 -3.352 1.00 90.56 212 ASN A O 1
ATOM 1680 N N . GLY A 1 213 ? -9.784 8.510 -2.047 1.00 85.62 213 GLY A N 1
ATOM 1681 C CA . GLY A 1 213 ? -9.591 7.300 -2.858 1.00 85.62 213 GLY A CA 1
ATOM 1682 C C . GLY A 1 213 ? -8.172 6.713 -2.818 1.00 85.62 213 GLY A C 1
ATOM 1683 O O . GLY A 1 213 ? -7.865 5.791 -3.576 1.00 85.62 213 GLY A O 1
ATOM 1684 N N . MET A 1 214 ? -7.280 7.223 -1.961 1.00 85.69 214 MET A N 1
ATOM 1685 C CA . MET A 1 214 ? -5.919 6.702 -1.831 1.00 85.69 214 MET A CA 1
ATOM 1686 C C . MET A 1 214 ? -5.913 5.428 -0.986 1.00 85.69 214 MET A C 1
ATOM 1688 O O . MET A 1 214 ? -6.131 5.468 0.226 1.00 85.69 214 MET A O 1
ATOM 1692 N N . ILE A 1 215 ? -5.599 4.294 -1.617 1.00 84.31 215 ILE A N 1
ATOM 1693 C CA . ILE A 1 215 ? -5.569 2.972 -0.966 1.00 84.31 215 ILE A CA 1
ATOM 1694 C C . ILE A 1 215 ? -4.581 2.946 0.208 1.00 84.31 215 ILE A C 1
ATOM 1696 O O . ILE A 1 215 ? -4.901 2.408 1.264 1.00 84.31 215 ILE A O 1
ATOM 1700 N N . GLY A 1 216 ? -3.402 3.564 0.061 1.00 82.81 216 GLY A N 1
ATOM 1701 C CA . GLY A 1 216 ? -2.414 3.654 1.143 1.00 82.81 216 GLY A CA 1
ATOM 1702 C C . GLY A 1 216 ? -2.948 4.411 2.363 1.00 82.81 216 GLY A C 1
ATOM 1703 O O . GLY A 1 216 ? -2.823 3.942 3.492 1.00 82.81 216 GLY A O 1
ATOM 1704 N N . SER A 1 217 ? -3.630 5.537 2.136 1.00 85.56 217 SER A N 1
ATOM 1705 C CA . SER A 1 217 ? -4.274 6.317 3.197 1.00 85.56 217 SER A CA 1
ATOM 1706 C C . SER A 1 217 ? -5.436 5.566 3.850 1.00 85.56 217 SER A C 1
ATOM 1708 O O . SER A 1 217 ? -5.591 5.642 5.066 1.00 85.56 217 SER A O 1
ATOM 1710 N N . LEU A 1 218 ? -6.223 4.814 3.071 1.00 89.44 218 LEU A N 1
ATOM 1711 C CA . LEU A 1 218 ? -7.279 3.937 3.584 1.00 89.44 218 LEU A CA 1
ATOM 1712 C C . LEU A 1 218 ? -6.709 2.829 4.472 1.00 89.44 218 LEU A C 1
ATOM 1714 O O . LEU A 1 218 ? -7.174 2.642 5.594 1.00 89.44 218 LEU A O 1
ATOM 1718 N N . ALA A 1 219 ? -5.676 2.134 3.996 1.00 86.69 219 ALA A N 1
ATOM 1719 C CA . ALA A 1 219 ? -5.018 1.077 4.749 1.00 86.69 219 ALA A CA 1
ATOM 1720 C C . ALA A 1 219 ? -4.408 1.618 6.049 1.00 86.69 219 ALA A C 1
ATOM 1722 O O . ALA A 1 219 ? -4.526 0.977 7.089 1.00 86.69 219 ALA A O 1
ATOM 1723 N N . HIS A 1 220 ? -3.790 2.803 6.014 1.00 86.56 220 HIS A N 1
ATOM 1724 C CA . HIS A 1 220 ? -3.297 3.470 7.218 1.00 86.56 220 HIS A CA 1
ATOM 1725 C C . HIS A 1 220 ? -4.433 3.805 8.193 1.00 86.56 220 HIS A C 1
ATOM 1727 O O . HIS A 1 220 ? -4.334 3.469 9.369 1.00 86.56 220 HIS A O 1
ATOM 1733 N N . LEU A 1 221 ? -5.524 4.411 7.711 1.00 92.06 221 LEU A N 1
ATOM 1734 C CA . LEU A 1 221 ? -6.676 4.777 8.536 1.00 92.06 221 LEU A CA 1
ATOM 1735 C C . LEU A 1 221 ? -7.276 3.562 9.254 1.00 92.06 221 LEU A C 1
ATOM 1737 O O . LEU A 1 221 ? -7.396 3.576 10.477 1.00 92.06 221 LEU A O 1
ATOM 1741 N N . ILE A 1 222 ? -7.618 2.510 8.504 1.00 92.19 222 ILE A N 1
ATOM 1742 C CA . ILE A 1 222 ? -8.253 1.299 9.046 1.00 92.19 222 ILE A CA 1
ATOM 1743 C C . ILE A 1 222 ? -7.322 0.604 10.040 1.00 92.19 222 ILE A C 1
ATOM 1745 O O . ILE A 1 222 ? -7.753 0.221 11.125 1.00 92.19 222 ILE A O 1
ATOM 1749 N N . ARG A 1 223 ? -6.036 0.474 9.702 1.00 89.38 223 ARG A N 1
ATOM 1750 C CA . ARG A 1 223 ? -5.032 -0.156 10.567 1.00 89.38 223 ARG A CA 1
ATOM 1751 C C . ARG A 1 223 ? -4.849 0.604 11.874 1.00 89.38 223 ARG A C 1
ATOM 1753 O O . ARG A 1 223 ? -4.899 0.003 12.942 1.00 89.38 223 ARG A O 1
ATOM 1760 N N . SER A 1 224 ? -4.658 1.917 11.795 1.00 91.19 224 SER A N 1
ATOM 1761 C CA . SER A 1 224 ? -4.470 2.767 12.969 1.00 91.19 224 SER A CA 1
ATOM 1762 C C . SER A 1 224 ? -5.721 2.785 13.847 1.00 91.19 224 SER A C 1
ATOM 1764 O O . SER A 1 224 ? -5.599 2.697 15.066 1.00 91.19 224 SER A O 1
ATOM 1766 N N . ALA A 1 225 ? -6.917 2.808 13.251 1.00 94.50 225 ALA A N 1
ATOM 1767 C CA . ALA A 1 225 ? -8.169 2.684 13.993 1.00 94.50 225 ALA A CA 1
ATOM 1768 C C . ALA A 1 225 ? -8.300 1.308 14.667 1.00 94.50 225 ALA A C 1
ATOM 1770 O O . ALA A 1 225 ? -8.683 1.237 15.829 1.00 94.50 225 ALA A O 1
ATOM 1771 N N . ALA A 1 226 ? -7.929 0.218 13.989 1.00 93.31 226 ALA A N 1
ATOM 1772 C CA . ALA A 1 226 ? -7.964 -1.123 14.570 1.00 93.31 226 ALA A CA 1
ATOM 1773 C C . ALA A 1 226 ? -7.014 -1.259 15.769 1.00 93.31 226 ALA A C 1
ATOM 1775 O O . ALA A 1 226 ? -7.419 -1.753 16.817 1.00 93.31 226 ALA A O 1
ATOM 1776 N N . ILE A 1 227 ? -5.781 -0.758 15.649 1.00 89.75 227 ILE A N 1
ATOM 1777 C CA . ILE A 1 227 ? -4.812 -0.762 16.753 1.00 89.75 227 ILE A CA 1
ATOM 1778 C C . ILE A 1 227 ? -5.331 0.083 17.925 1.00 89.75 227 ILE A C 1
ATOM 1780 O O . ILE A 1 227 ? -5.290 -0.367 19.066 1.00 89.75 227 ILE A O 1
ATOM 1784 N N . GLN A 1 228 ? -5.880 1.277 17.674 1.00 92.81 228 GLN A N 1
ATOM 1785 C CA . GLN A 1 228 ? -6.475 2.085 18.745 1.00 92.81 228 GLN A CA 1
ATOM 1786 C C . GLN A 1 228 ? -7.695 1.408 19.390 1.00 92.81 228 GLN A C 1
ATOM 1788 O O . GLN A 1 228 ? -7.882 1.529 20.600 1.00 92.81 228 GLN A O 1
ATOM 1793 N N . ALA A 1 229 ? -8.506 0.673 18.624 1.00 94.81 229 ALA A N 1
ATOM 1794 C CA . ALA A 1 229 ? -9.646 -0.074 19.154 1.00 94.81 229 ALA A CA 1
ATOM 1795 C C . ALA A 1 229 ? -9.212 -1.196 20.114 1.00 94.81 229 ALA A C 1
ATOM 1797 O O . ALA A 1 229 ? -9.887 -1.430 21.116 1.00 94.81 229 ALA A O 1
ATOM 1798 N N . MET A 1 230 ? -8.075 -1.846 19.836 1.00 91.75 230 MET A N 1
ATOM 1799 C CA . MET A 1 230 ? -7.457 -2.840 20.726 1.00 91.75 230 MET A CA 1
ATOM 1800 C C . MET A 1 230 ? -6.924 -2.174 21.996 1.00 91.75 230 MET A C 1
ATOM 1802 O O . MET A 1 230 ? -7.295 -2.554 23.099 1.00 91.75 230 MET A O 1
ATOM 1806 N N . LEU A 1 231 ? -6.123 -1.112 21.843 1.00 88.94 231 LEU A N 1
ATOM 1807 C CA . LEU A 1 231 ? -5.510 -0.396 22.970 1.00 88.94 231 LEU A CA 1
ATOM 1808 C C . LEU A 1 231 ? -6.534 0.265 23.905 1.00 88.94 231 LEU A C 1
ATOM 1810 O O . LEU A 1 231 ? -6.258 0.456 25.084 1.00 88.94 231 LEU A O 1
ATOM 1814 N N . SER A 1 232 ? -7.699 0.645 23.378 1.00 90.94 232 SER A N 1
ATOM 1815 C CA . SER 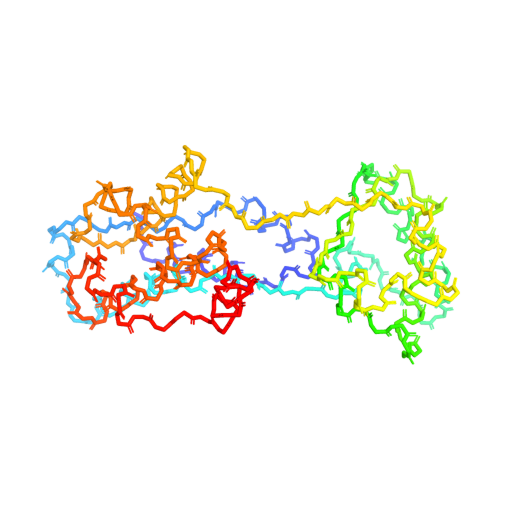A 1 232 ? -8.810 1.212 24.155 1.00 90.94 232 SER A CA 1
ATOM 1816 C C . SER A 1 232 ? -9.802 0.164 24.665 1.00 90.94 232 SER A C 1
ATOM 1818 O O . SER A 1 232 ? -10.796 0.537 25.286 1.00 90.94 232 SER A O 1
ATOM 1820 N N . GLU A 1 233 ? -9.584 -1.121 24.364 1.00 90.75 233 GLU A N 1
ATOM 1821 C CA . GLU A 1 233 ? -10.490 -2.241 24.660 1.00 90.75 233 GLU A CA 1
ATOM 1822 C C . GLU A 1 233 ? -11.928 -2.074 24.123 1.00 90.75 233 GLU A C 1
ATOM 1824 O O . GLU A 1 233 ? -12.862 -2.783 24.524 1.00 90.75 233 GLU A O 1
ATOM 1829 N N . THR A 1 234 ? -12.134 -1.132 23.198 1.00 93.62 234 THR A N 1
ATOM 1830 C CA . THR A 1 234 ? -13.428 -0.918 22.538 1.00 93.62 234 THR A CA 1
ATOM 1831 C C . THR A 1 234 ? -13.720 -2.035 21.549 1.00 93.62 234 THR A C 1
ATOM 1833 O O . THR A 1 234 ? -14.882 -2.408 21.390 1.00 93.62 234 THR A O 1
ATOM 1836 N N . GLU A 1 235 ? -12.672 -2.625 20.958 1.00 94.25 235 GLU A N 1
ATOM 1837 C CA . GLU A 1 235 ? -12.751 -3.810 20.098 1.00 94.25 235 GLU A CA 1
ATOM 1838 C C . GLU A 1 235 ? -13.644 -3.618 18.859 1.00 94.25 235 GLU A C 1
ATOM 1840 O O . GLU A 1 235 ? -14.149 -4.578 18.282 1.00 94.25 235 GLU A O 1
ATOM 1845 N N . GLN A 1 236 ? -13.838 -2.371 18.425 1.00 95.81 236 GLN A N 1
ATOM 1846 C CA . GLN A 1 236 ? -14.633 -2.019 17.254 1.00 95.81 236 GLN A CA 1
ATOM 1847 C C . GLN A 1 236 ? -14.082 -0.753 16.593 1.00 95.81 236 GLN A C 1
ATOM 1849 O O . GLN A 1 236 ? -13.855 0.257 17.254 1.00 95.81 236 GLN A O 1
ATOM 1854 N N . VAL A 1 237 ? -13.924 -0.777 15.265 1.00 95.81 237 VAL A N 1
ATOM 1855 C CA . VAL A 1 237 ? -13.708 0.455 14.494 1.00 95.81 237 VAL A CA 1
ATOM 1856 C C . VAL A 1 237 ? -15.039 1.174 14.311 1.00 95.81 237 VAL A C 1
ATOM 1858 O O . VAL A 1 237 ? -15.957 0.622 13.702 1.00 95.81 237 VAL A O 1
ATOM 1861 N N . THR A 1 238 ? -15.124 2.405 14.814 1.00 94.56 238 THR A N 1
ATOM 1862 C CA . THR A 1 238 ? -16.248 3.318 14.580 1.00 94.56 238 THR A CA 1
ATOM 1863 C C . THR A 1 238 ? -15.786 4.552 13.819 1.00 94.56 238 THR A C 1
ATOM 1865 O O . THR A 1 238 ? -14.588 4.824 13.690 1.00 94.56 238 THR A O 1
ATOM 1868 N N . ARG A 1 239 ? -16.742 5.331 13.319 1.00 93.88 239 ARG A N 1
ATOM 1869 C CA . ARG A 1 239 ? -16.442 6.584 12.634 1.00 93.88 239 ARG A CA 1
ATOM 1870 C C . ARG A 1 239 ? -15.790 7.615 13.549 1.00 93.88 239 ARG A C 1
ATOM 1872 O O . ARG A 1 239 ? -14.847 8.276 13.130 1.00 93.88 239 ARG A O 1
ATOM 1879 N N . GLU A 1 240 ? -16.237 7.703 14.795 1.00 93.25 240 GLU A N 1
ATOM 1880 C CA . GLU A 1 240 ? -15.664 8.595 15.804 1.00 93.25 240 GLU A CA 1
ATOM 1881 C C . GLU A 1 240 ? -14.195 8.252 16.053 1.00 93.25 240 GLU A C 1
ATOM 1883 O O . GLU A 1 240 ? -13.359 9.149 16.116 1.00 93.25 240 GLU A O 1
ATOM 1888 N N . LEU A 1 241 ? -13.866 6.957 16.121 1.00 93.12 241 LEU A N 1
ATOM 1889 C CA . LEU A 1 241 ? -12.485 6.499 16.246 1.00 93.12 241 LEU A CA 1
ATOM 1890 C C . LEU A 1 241 ? -11.664 6.812 14.988 1.00 93.12 241 LEU A C 1
ATOM 1892 O O . LEU A 1 241 ? -10.523 7.244 15.082 1.00 93.12 241 LEU A O 1
ATOM 1896 N N . MET A 1 242 ? -12.230 6.639 13.794 1.00 94.38 242 MET A N 1
ATOM 1897 C CA . MET A 1 242 ? -11.541 7.008 12.551 1.00 94.38 242 MET A CA 1
ATOM 1898 C C . MET A 1 242 ? -11.280 8.518 12.442 1.00 94.38 242 MET A C 1
ATOM 1900 O O . MET A 1 242 ? -10.276 8.924 11.855 1.00 94.38 242 MET A O 1
ATOM 1904 N N . ASP A 1 243 ? -12.133 9.355 13.035 1.00 92.75 243 ASP A N 1
ATOM 1905 C CA . ASP A 1 243 ? -11.948 10.807 13.058 1.00 92.75 243 ASP A CA 1
ATOM 1906 C C . ASP A 1 243 ? -10.791 11.251 13.976 1.00 92.75 243 ASP A C 1
ATOM 1908 O O . ASP A 1 243 ? -10.196 12.304 13.726 1.00 92.75 243 ASP A O 1
ATOM 1912 N N . THR A 1 244 ? -10.401 10.453 14.982 1.00 91.38 244 THR A N 1
ATOM 1913 C CA . THR A 1 244 ? -9.214 10.735 15.817 1.00 91.38 244 THR A CA 1
ATOM 1914 C C . THR A 1 244 ? -7.900 10.337 15.140 1.00 91.38 244 THR A C 1
ATOM 1916 O O . THR A 1 244 ? -6.830 10.815 15.527 1.00 91.38 244 THR A O 1
ATOM 1919 N N . VAL A 1 245 ? -7.953 9.478 14.118 1.00 89.38 245 VAL A N 1
ATOM 1920 C CA . VAL A 1 245 ? -6.771 9.017 13.388 1.00 89.38 245 VAL A CA 1
ATOM 1921 C C . VAL A 1 245 ? -6.284 10.103 12.427 1.00 89.38 245 VAL A C 1
ATOM 1923 O O . VAL A 1 245 ? -6.983 10.554 11.511 1.00 89.38 245 VAL A O 1
ATOM 1926 N N . LEU A 1 246 ? -5.022 10.495 12.603 1.00 82.06 246 LEU A N 1
ATOM 1927 C CA . LEU A 1 246 ? -4.313 11.343 11.653 1.00 82.06 246 LEU A CA 1
ATOM 1928 C C . LEU A 1 246 ? -4.011 10.538 10.385 1.00 82.06 246 LEU A C 1
ATOM 1930 O O . LEU A 1 246 ? -3.452 9.447 10.449 1.00 82.06 246 LEU A O 1
ATOM 1934 N N . ILE A 1 247 ? -4.375 11.076 9.224 1.00 74.56 247 ILE A N 1
ATOM 1935 C CA . ILE A 1 247 ? -4.034 10.490 7.924 1.00 74.56 247 ILE A CA 1
ATOM 1936 C C . ILE A 1 247 ? -2.897 11.305 7.322 1.00 74.56 247 ILE A C 1
ATOM 1938 O O . ILE A 1 247 ? -2.906 12.535 7.413 1.00 74.56 247 ILE A O 1
ATOM 1942 N N . ASP A 1 248 ? -1.939 10.600 6.721 1.00 58.00 248 ASP A N 1
ATOM 1943 C CA . ASP A 1 248 ? -0.728 11.156 6.126 1.00 58.00 248 ASP A CA 1
ATOM 1944 C C . ASP A 1 248 ? -0.955 12.368 5.211 1.00 58.00 248 ASP A C 1
ATOM 1946 O O . ASP A 1 248 ? -1.985 12.523 4.542 1.00 58.00 248 ASP A O 1
ATOM 1950 N N . TYR A 1 249 ? 0.089 13.196 5.127 1.00 50.28 249 TYR A N 1
ATOM 1951 C CA . TYR A 1 249 ? 0.147 14.460 4.387 1.00 50.28 249 TYR A CA 1
ATOM 1952 C C . TYR A 1 249 ? -0.288 14.349 2.908 1.00 50.28 249 TYR A C 1
ATOM 1954 O O . TYR A 1 249 ? -0.846 15.302 2.360 1.00 50.28 249 TYR A O 1
ATOM 1962 N N . ALA A 1 250 ? -0.115 13.182 2.271 1.00 48.84 250 ALA A N 1
ATOM 1963 C CA . ALA A 1 250 ? -0.507 12.930 0.879 1.00 48.84 250 ALA A CA 1
ATOM 1964 C C . ALA A 1 250 ? -2.031 13.021 0.635 1.00 48.84 250 ALA A C 1
ATOM 1966 O O . ALA A 1 250 ? -2.460 13.501 -0.417 1.00 48.84 250 ALA A O 1
ATOM 1967 N N . ALA A 1 251 ? -2.864 12.642 1.614 1.00 47.28 251 ALA A N 1
ATOM 1968 C CA . ALA A 1 251 ? -4.318 12.816 1.520 1.00 47.28 251 ALA A CA 1
ATOM 1969 C C . ALA A 1 251 ? -4.721 14.299 1.645 1.00 47.28 251 ALA A C 1
ATOM 1971 O O . ALA A 1 251 ? -5.670 14.748 1.002 1.00 47.28 251 ALA A O 1
ATOM 1972 N N . HIS A 1 252 ? -3.954 15.081 2.415 1.00 43.31 252 HIS A N 1
ATOM 1973 C CA . HIS A 1 252 ? -4.147 16.527 2.554 1.00 43.31 252 HIS A CA 1
ATOM 1974 C C . HIS A 1 252 ? -3.820 17.291 1.261 1.00 43.31 252 HIS A C 1
ATOM 1976 O O . HIS A 1 252 ? -4.551 18.209 0.888 1.00 43.31 252 HIS A O 1
ATOM 1982 N N . THR A 1 253 ? -2.760 16.907 0.540 1.00 39.81 253 THR A N 1
ATOM 1983 C CA . THR A 1 253 ? -2.338 17.610 -0.688 1.00 39.81 253 THR A CA 1
ATOM 1984 C C . THR A 1 253 ? -3.230 17.299 -1.896 1.00 39.81 253 THR A C 1
ATOM 1986 O O . THR A 1 253 ? -3.470 18.181 -2.721 1.00 39.81 253 THR A O 1
ATOM 1989 N N . ALA A 1 254 ? -3.775 16.081 -2.002 1.00 46.50 254 ALA A N 1
ATOM 1990 C CA . ALA A 1 254 ? -4.705 15.719 -3.079 1.00 46.50 254 ALA A CA 1
ATOM 1991 C C . ALA A 1 254 ? -6.080 16.412 -2.940 1.00 46.50 254 ALA A C 1
ATOM 1993 O O . ALA A 1 254 ? -6.665 16.842 -3.940 1.00 46.50 254 ALA A O 1
ATOM 1994 N N . ALA A 1 255 ? -6.555 16.608 -1.703 1.00 43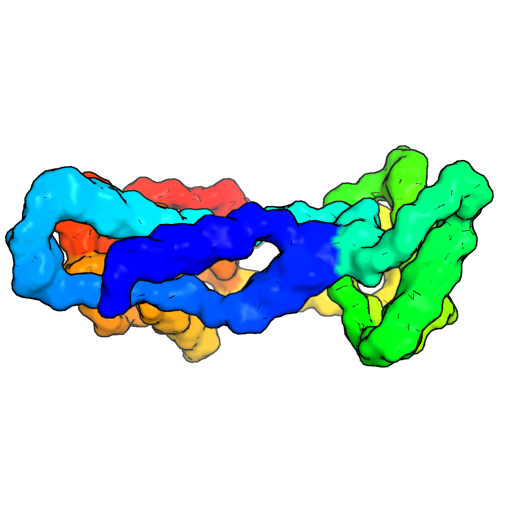.44 255 ALA A N 1
ATOM 1995 C CA . ALA A 1 255 ? -7.778 17.359 -1.414 1.00 43.44 255 ALA A CA 1
ATOM 1996 C C . ALA A 1 255 ? -7.655 18.852 -1.780 1.00 43.44 255 ALA A C 1
ATOM 1998 O O . ALA A 1 255 ? -8.611 19.445 -2.273 1.00 43.44 255 ALA A O 1
ATOM 1999 N N . GLN A 1 256 ? -6.471 19.452 -1.609 1.00 34.78 256 GLN A N 1
ATOM 2000 C CA . GLN A 1 256 ? -6.221 20.851 -1.981 1.00 34.78 256 GLN A CA 1
ATOM 2001 C C . GLN A 1 256 ? -6.167 21.073 -3.501 1.00 34.78 256 GLN A C 1
ATOM 2003 O O . GLN A 1 256 ? -6.615 22.112 -3.976 1.00 34.78 256 GLN A O 1
ATOM 2008 N N . ARG A 1 257 ? -5.675 20.097 -4.279 1.00 36.16 257 ARG A N 1
ATOM 2009 C CA . ARG A 1 257 ? -5.602 20.196 -5.751 1.00 36.16 257 ARG A CA 1
ATOM 2010 C C . ARG A 1 257 ? -6.940 19.985 -6.460 1.00 36.16 257 ARG A C 1
ATOM 2012 O O . ARG A 1 257 ? -7.094 20.456 -7.573 1.00 36.16 257 ARG A O 1
ATOM 2019 N N . SER A 1 258 ? -7.892 19.301 -5.826 1.00 36.03 258 SER A N 1
ATOM 2020 C CA . SER A 1 258 ? -9.240 19.085 -6.385 1.00 36.03 258 SER A CA 1
ATOM 2021 C C . SER A 1 258 ? -10.198 20.256 -6.109 1.00 36.03 258 SER A C 1
ATOM 2023 O O . SER A 1 258 ? -11.326 20.260 -6.592 1.00 36.03 258 SER A O 1
ATOM 2025 N N . ALA A 1 259 ? -9.760 21.229 -5.302 1.00 34.09 259 ALA A N 1
ATOM 2026 C CA . ALA A 1 259 ? -10.512 22.423 -4.918 1.00 34.09 259 ALA A CA 1
ATOM 2027 C C . ALA A 1 259 ? -9.996 23.712 -5.597 1.00 34.09 259 ALA A C 1
ATOM 2029 O O . ALA A 1 259 ? -10.423 24.803 -5.221 1.00 34.09 259 ALA A O 1
ATOM 2030 N N . SER A 1 260 ? -9.069 23.594 -6.557 1.00 29.95 260 SER A N 1
ATOM 2031 C CA . SER A 1 260 ? -8.536 24.681 -7.401 1.00 29.95 260 SER A CA 1
ATOM 2032 C C . SER A 1 260 ? -8.811 24.385 -8.869 1.00 29.95 260 SER A C 1
ATOM 2034 O O . SER A 1 260 ? -9.048 25.357 -9.616 1.00 29.95 260 SER A O 1
#

Foldseek 3Di:
DDPVVLVVLLVLLPPDPLALVSVVCVVVRDLNDDDADAPVVQVPDDPVRVVVSLVSQLSLLPDDDDDYDPVSLCRHLVPPPDDPPDDPVNSLVVSQVSCVVVVAAEDEAEALLVQDCVDPVSVSVLVSVVVCVVRHNYHYHYYHPPCVPSCCLDDPSSVVVVVPDDDDDDDQADPDPVLLVLQQVLQVSQRFNPEDRCQSSVCSVVLCLQQVNHSVQSSQLSSQLSSVCSVVVVRYRDPVSSVPDDTDPVSVVVVVVVVD

pLDDT: mean 73.41, std 18.77, range [29.95, 96.12]

Organism: NCBI:txid487514

Radius of gyration: 22.71 Å; chains: 1; bounding box: 59×49×58 Å